Protein AF-A0A7S4CNM4-F1 (afdb_monomer)

Secondary structure (DSSP, 8-state):
-HHHHHHHHHHHHHIIIIIHHHHHHHTT---HHHHHHHHHHHHHHHHHHHHHHHHHHTTS-HHHHHHHHHHHHHHHHHHHHHHHHHHHHHHHHHHHHHHHHTTS-S-----HHHHHHHHHHHHHHHHHHHHHHHHHHHHHHHHHHHHTTT-HHHHHHHHHHHHHHHHHHHHHHHHHHHHHTSTTHHHHHHHHHHHHHHHHHHHHHHHHHHHHHHHHHS----

Sequence (222 aa):
IMAAIIVVLAVANEFLMGLIPQFMVDELEVDPKHAGFAFATLPLSAAFGTFVLGILHGRVAENRMLGIYVVLLSFASLLMFVMGIFCHHLDVVKGVSLKQGQTTIPGGKGTQHSSSFSAVIVCFMLTVINLCLGPAYCLPGQLYAMKLGGDVYCGLVMSLIDSVDYLCCAAFMYWAGISTDAPDGWVDVIQIVDAGLWVSAMCFIALLLQGDTSRRLVPRKT

Structure (mmCIF, N/CA/C/O backbone):
data_AF-A0A7S4CNM4-F1
#
_entry.id   AF-A0A7S4CNM4-F1
#
loop_
_atom_site.group_PDB
_atom_site.id
_atom_site.type_symbol
_atom_site.label_atom_id
_atom_site.label_alt_id
_atom_site.label_comp_id
_atom_site.label_asym_id
_atom_site.label_entity_id
_atom_site.label_seq_id
_atom_site.pdbx_PDB_ins_code
_atom_site.Cartn_x
_atom_site.Cartn_y
_atom_site.Cartn_z
_atom_site.occupancy
_atom_site.B_iso_or_equiv
_atom_site.auth_seq_id
_atom_site.auth_comp_id
_atom_site.auth_asym_id
_atom_site.auth_atom_id
_atom_site.pdbx_PDB_model_num
ATOM 1 N N . ILE A 1 1 ? -16.801 -5.540 7.957 1.00 74.56 1 ILE A N 1
ATOM 2 C CA . ILE A 1 1 ? -16.193 -4.276 7.467 1.00 74.56 1 ILE A CA 1
ATOM 3 C C . ILE A 1 1 ? -14.774 -4.140 8.005 1.00 74.56 1 ILE A C 1
ATOM 5 O O . ILE A 1 1 ? -13.860 -4.328 7.227 1.00 74.56 1 ILE A O 1
ATOM 9 N N . MET A 1 2 ? -14.568 -3.934 9.311 1.00 76.94 2 MET A N 1
ATOM 10 C CA . MET A 1 2 ? -13.221 -3.734 9.880 1.00 76.94 2 MET A CA 1
ATOM 11 C C . MET A 1 2 ? -12.227 -4.869 9.588 1.00 76.94 2 MET A C 1
ATOM 13 O O . MET A 1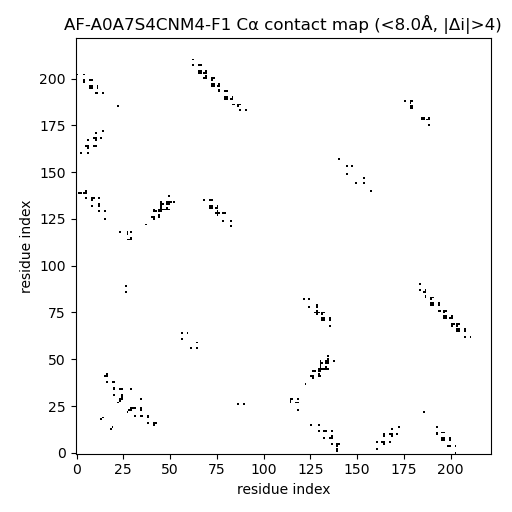 2 ? -11.141 -4.580 9.117 1.00 76.94 2 MET A O 1
ATOM 17 N N . ALA A 1 3 ? -12.607 -6.140 9.774 1.00 74.38 3 ALA A N 1
ATOM 18 C CA . ALA A 1 3 ? -11.731 -7.270 9.434 1.00 74.38 3 ALA A CA 1
ATOM 19 C C . ALA A 1 3 ? -11.326 -7.291 7.946 1.00 74.38 3 ALA A C 1
ATOM 21 O O . ALA A 1 3 ? -10.182 -7.564 7.625 1.00 74.38 3 ALA A O 1
ATOM 22 N N . ALA A 1 4 ? -12.234 -6.921 7.036 1.00 80.06 4 ALA A N 1
ATOM 23 C CA . ALA A 1 4 ? -11.917 -6.839 5.609 1.00 80.06 4 ALA A CA 1
ATOM 24 C C . ALA A 1 4 ? -10.962 -5.675 5.291 1.00 80.06 4 ALA A C 1
ATOM 26 O O . ALA A 1 4 ? -10.092 -5.823 4.444 1.00 80.06 4 ALA A O 1
ATOM 27 N N . ILE A 1 5 ? -11.097 -4.537 5.987 1.00 84.81 5 ILE A N 1
ATOM 28 C CA . ILE A 1 5 ? -10.143 -3.424 5.874 1.00 84.81 5 ILE A CA 1
ATOM 29 C C . ILE A 1 5 ? -8.748 -3.882 6.317 1.00 84.81 5 ILE A C 1
ATOM 31 O O . ILE A 1 5 ? -7.784 -3.581 5.628 1.00 84.81 5 ILE A O 1
ATOM 35 N N . ILE A 1 6 ? -8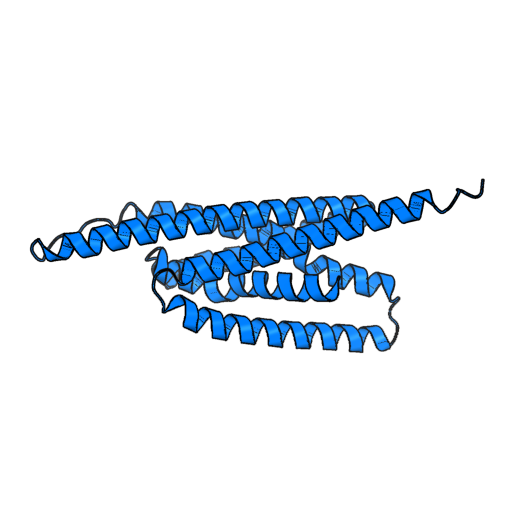.639 -4.617 7.431 1.00 83.12 6 ILE A N 1
ATOM 36 C CA . ILE A 1 6 ? -7.347 -5.125 7.926 1.00 83.12 6 ILE A CA 1
ATOM 37 C C . ILE A 1 6 ? -6.671 -5.977 6.857 1.00 83.12 6 ILE A C 1
ATOM 39 O O . ILE A 1 6 ? -5.563 -5.644 6.457 1.00 83.12 6 ILE A O 1
ATOM 43 N N . VAL A 1 7 ? -7.377 -6.983 6.336 1.00 84.88 7 VAL A N 1
ATOM 44 C CA . VAL A 1 7 ? -6.855 -7.892 5.306 1.00 84.88 7 VAL A CA 1
ATOM 45 C C . VAL A 1 7 ? -6.347 -7.123 4.086 1.00 84.88 7 VAL A C 1
ATOM 47 O O . VAL A 1 7 ? -5.254 -7.376 3.588 1.00 84.88 7 VAL A O 1
ATOM 50 N N . VAL A 1 8 ? -7.120 -6.150 3.599 1.00 88.31 8 VAL A N 1
ATOM 51 C CA . VAL A 1 8 ? -6.743 -5.372 2.412 1.00 88.31 8 VAL A CA 1
ATOM 52 C C . VAL A 1 8 ? -5.530 -4.477 2.680 1.00 88.31 8 VAL A C 1
ATOM 54 O O . VAL A 1 8 ? -4.630 -4.391 1.845 1.00 88.31 8 VAL A O 1
ATOM 57 N N . LEU A 1 9 ? -5.474 -3.834 3.848 1.00 89.75 9 LEU A N 1
ATOM 58 C CA . LEU A 1 9 ? -4.323 -3.024 4.243 1.00 89.75 9 LEU A CA 1
ATOM 59 C C . LEU A 1 9 ? -3.081 -3.885 4.509 1.00 89.75 9 LEU A C 1
ATOM 61 O O . LEU A 1 9 ? -1.979 -3.437 4.206 1.00 89.75 9 LEU A O 1
ATOM 65 N N . ALA A 1 10 ? -3.250 -5.112 5.013 1.00 87.50 10 ALA A N 1
ATOM 66 C CA . ALA A 1 10 ? -2.176 -6.085 5.186 1.00 87.50 10 ALA A CA 1
ATOM 67 C C . ALA A 1 10 ? -1.564 -6.457 3.832 1.00 87.50 10 ALA A C 1
ATOM 69 O O . ALA A 1 10 ? -0.354 -6.349 3.657 1.00 87.50 10 ALA A O 1
ATOM 70 N N . VAL A 1 11 ? -2.401 -6.790 2.844 1.00 89.38 11 VAL A N 1
ATOM 71 C CA . VAL A 1 11 ? -1.957 -7.095 1.475 1.00 89.38 11 VAL A CA 1
ATOM 72 C C . VAL A 1 11 ? -1.225 -5.906 0.848 1.00 89.38 11 VAL A C 1
ATOM 74 O O . VAL A 1 11 ? -0.149 -6.078 0.279 1.00 89.38 11 VAL A O 1
ATOM 77 N N . ALA A 1 12 ? -1.758 -4.689 0.985 1.00 90.50 12 ALA A N 1
ATOM 78 C CA . ALA A 1 12 ? -1.093 -3.488 0.480 1.00 90.50 12 ALA A CA 1
ATOM 79 C C . ALA A 1 12 ? 0.257 -3.230 1.176 1.00 90.50 12 ALA A C 1
ATOM 81 O O . ALA A 1 12 ? 1.222 -2.819 0.532 1.00 90.50 12 ALA A O 1
ATOM 82 N N . ASN A 1 13 ? 0.345 -3.497 2.480 1.00 88.31 13 ASN A N 1
ATOM 83 C CA . ASN A 1 13 ? 1.588 -3.378 3.233 1.00 88.31 13 ASN A CA 1
ATOM 84 C C . ASN A 1 13 ? 2.615 -4.439 2.806 1.00 88.31 13 ASN A C 1
ATOM 86 O O . ASN A 1 13 ? 3.783 -4.110 2.621 1.00 88.31 13 ASN A O 1
ATOM 90 N N . GLU A 1 14 ? 2.193 -5.685 2.587 1.00 87.19 14 GLU A N 1
ATOM 91 C CA . GLU A 1 14 ? 3.067 -6.755 2.089 1.00 87.19 14 GLU A CA 1
ATOM 92 C C . GLU A 1 14 ? 3.539 -6.507 0.656 1.00 87.19 14 GLU A C 1
ATOM 94 O O . GLU A 1 14 ? 4.698 -6.768 0.346 1.00 87.19 14 GLU A O 1
ATOM 99 N N . PHE A 1 15 ? 2.710 -5.915 -0.208 1.00 87.06 15 PHE A N 1
ATOM 100 C CA . PHE A 1 15 ? 3.173 -5.428 -1.509 1.00 87.06 15 PHE A CA 1
ATOM 101 C C . PHE A 1 15 ? 4.341 -4.439 -1.344 1.00 87.06 15 PHE A C 1
ATOM 103 O O . PHE A 1 15 ? 5.401 -4.624 -1.948 1.00 87.06 15 PHE A O 1
ATOM 110 N N . LEU A 1 16 ? 4.183 -3.430 -0.476 1.00 85.25 16 LEU A N 1
ATOM 111 C CA . LEU A 1 16 ? 5.224 -2.428 -0.221 1.00 85.25 16 LEU A CA 1
ATOM 112 C C . LEU A 1 16 ? 6.494 -3.030 0.397 1.00 85.25 16 LEU A C 1
ATOM 114 O O . LEU A 1 16 ? 7.598 -2.571 0.104 1.00 85.25 16 LEU A O 1
ATOM 118 N N . MET A 1 17 ? 6.338 -4.036 1.258 1.00 81.50 17 MET A N 1
ATOM 119 C CA . MET A 1 17 ? 7.429 -4.617 2.042 1.00 81.50 17 MET A CA 1
ATOM 120 C C . MET A 1 17 ? 8.123 -5.798 1.344 1.00 81.50 17 MET A C 1
ATOM 122 O O . MET A 1 17 ? 9.289 -6.067 1.606 1.00 81.50 17 MET A O 1
ATOM 126 N N . GLY A 1 18 ? 7.438 -6.508 0.456 1.00 82.94 18 GLY A N 1
ATOM 127 C CA . GLY A 1 18 ? 7.957 -7.729 -0.153 1.00 82.94 18 GLY A CA 1
ATOM 128 C C . GLY A 1 18 ? 8.256 -7.614 -1.645 1.00 82.94 18 GLY A C 1
ATOM 129 O O . GLY A 1 18 ? 9.231 -8.205 -2.102 1.00 82.94 18 GLY A O 1
ATOM 130 N N . LEU A 1 19 ? 7.470 -6.839 -2.403 1.00 87.62 19 LEU A N 1
ATOM 131 C CA . LEU A 1 19 ? 7.566 -6.803 -3.872 1.00 87.62 19 LEU A CA 1
ATOM 132 C C . LEU A 1 19 ? 8.270 -5.559 -4.417 1.00 87.62 19 LEU A C 1
ATOM 134 O O . LEU A 1 19 ? 8.804 -5.597 -5.520 1.00 87.62 19 LEU A O 1
ATOM 138 N N . ILE A 1 20 ? 8.347 -4.471 -3.649 1.00 86.81 20 ILE A N 1
ATOM 139 C CA . ILE A 1 20 ? 8.996 -3.234 -4.105 1.00 86.81 20 ILE A CA 1
ATOM 140 C C . ILE A 1 20 ? 10.475 -3.396 -4.482 1.00 86.81 20 ILE A C 1
ATOM 142 O O . ILE A 1 20 ? 10.863 -2.853 -5.515 1.00 86.81 20 ILE A O 1
ATOM 146 N N . PRO A 1 21 ? 11.327 -4.119 -3.727 1.00 87.12 21 PRO A N 1
ATOM 147 C CA . PRO A 1 21 ? 12.709 -4.330 -4.156 1.00 87.12 21 PRO A CA 1
ATOM 148 C C . PRO A 1 21 ? 12.790 -5.002 -5.527 1.00 87.12 21 PRO A C 1
ATOM 150 O O . PRO A 1 21 ? 13.631 -4.625 -6.338 1.00 87.12 21 PRO A O 1
ATOM 153 N N . GLN A 1 22 ? 11.894 -5.955 -5.789 1.00 87.88 22 GLN A N 1
ATOM 154 C CA . GLN A 1 22 ? 11.808 -6.639 -7.072 1.00 87.88 22 GLN A CA 1
ATOM 155 C C . GLN A 1 22 ? 11.302 -5.690 -8.167 1.00 87.88 22 GLN A C 1
ATOM 157 O O . GLN A 1 22 ? 11.956 -5.567 -9.195 1.00 87.88 22 GLN A O 1
ATOM 162 N N . PHE A 1 23 ? 10.250 -4.911 -7.901 1.00 87.94 23 PHE A N 1
ATOM 163 C CA . PHE A 1 23 ? 9.772 -3.857 -8.802 1.00 87.94 23 PHE A CA 1
ATOM 164 C C . PHE A 1 23 ? 10.889 -2.876 -9.192 1.00 87.94 23 PHE A C 1
ATOM 166 O O . PHE A 1 23 ? 11.026 -2.495 -10.348 1.00 87.94 23 PHE A O 1
ATOM 173 N N . MET A 1 24 ? 11.730 -2.461 -8.241 1.00 86.19 24 MET A N 1
ATOM 174 C CA . MET A 1 24 ? 12.840 -1.547 -8.527 1.00 86.19 24 MET A CA 1
ATOM 175 C C . MET A 1 24 ? 13.911 -2.165 -9.434 1.00 86.19 24 MET A C 1
ATOM 177 O O . MET A 1 24 ? 14.546 -1.444 -10.204 1.00 86.19 24 MET A O 1
ATOM 181 N N . VAL A 1 25 ? 14.133 -3.473 -9.332 1.00 87.00 25 VAL A N 1
ATOM 182 C CA . VAL A 1 25 ? 15.081 -4.193 -10.188 1.00 87.00 25 VAL A CA 1
ATOM 183 C C . VAL A 1 25 ? 14.488 -4.387 -11.582 1.00 87.00 25 VAL A C 1
ATOM 185 O O . VAL A 1 25 ? 15.147 -4.050 -12.564 1.00 87.00 25 VAL A O 1
ATOM 188 N N . ASP A 1 26 ? 13.246 -4.860 -11.659 1.00 84.94 26 ASP A N 1
ATOM 189 C CA . ASP A 1 26 ? 12.585 -5.230 -12.911 1.00 84.94 26 ASP A CA 1
ATOM 190 C C . ASP A 1 26 ? 12.182 -3.989 -13.722 1.00 84.94 26 ASP A C 1
ATOM 192 O O . ASP A 1 26 ? 12.466 -3.887 -14.920 1.00 84.94 26 ASP A O 1
ATOM 196 N N . GLU A 1 27 ? 11.583 -2.990 -13.063 1.00 85.06 27 GLU A N 1
ATOM 197 C CA . GLU A 1 27 ? 11.036 -1.826 -13.756 1.00 85.06 27 GLU A CA 1
ATOM 198 C C . GLU A 1 27 ? 11.991 -0.648 -13.867 1.00 85.06 27 GLU A C 1
ATOM 200 O O . GLU A 1 27 ? 12.048 0.014 -14.908 1.00 85.06 27 GLU A O 1
ATOM 205 N N . LEU A 1 28 ? 12.766 -0.392 -12.818 1.00 81.69 28 LEU A N 1
ATOM 206 C CA . LEU A 1 28 ? 13.631 0.785 -12.742 1.00 81.69 28 LEU A CA 1
ATOM 207 C C . LEU A 1 28 ? 15.102 0.474 -13.052 1.00 81.69 28 LEU A C 1
ATOM 209 O O . LEU A 1 28 ? 15.920 1.396 -13.038 1.00 81.69 28 LEU A O 1
ATOM 213 N N . GLU A 1 29 ? 15.431 -0.792 -13.339 1.00 84.12 29 GLU A N 1
ATOM 214 C CA . GLU A 1 29 ? 16.790 -1.282 -13.617 1.00 84.12 29 GLU A CA 1
ATOM 215 C C . GLU A 1 29 ? 17.801 -0.879 -12.524 1.00 84.12 29 GLU A C 1
ATOM 217 O O . GLU A 1 29 ? 18.984 -0.626 -12.781 1.00 84.12 29 GLU A O 1
ATOM 222 N N . VAL A 1 30 ? 17.333 -0.770 -11.275 1.00 84.12 30 VAL A N 1
ATOM 223 C CA . VAL A 1 30 ? 18.171 -0.399 -10.133 1.00 84.12 30 VAL A CA 1
ATOM 224 C C . VAL A 1 30 ? 18.999 -1.608 -9.712 1.00 84.12 30 VAL A C 1
ATOM 226 O O . VAL A 1 30 ? 18.484 -2.714 -9.570 1.00 84.12 30 VAL A O 1
ATOM 229 N N . ASP A 1 31 ? 20.293 -1.396 -9.454 1.00 85.25 31 ASP A N 1
ATOM 230 C CA . ASP A 1 31 ? 21.152 -2.453 -8.916 1.00 85.25 31 ASP A CA 1
ATOM 231 C C . ASP A 1 31 ? 20.550 -3.009 -7.604 1.00 85.25 31 ASP A C 1
ATOM 233 O O . ASP A 1 31 ? 20.223 -2.217 -6.708 1.00 85.25 31 ASP A O 1
ATOM 237 N N . PRO A 1 32 ? 20.442 -4.343 -7.440 1.00 85.19 32 PRO A N 1
ATOM 238 C CA . PRO A 1 32 ? 19.798 -4.958 -6.278 1.00 85.19 32 PRO A CA 1
ATOM 239 C C . PRO A 1 32 ? 20.328 -4.471 -4.923 1.00 85.19 32 PRO A C 1
ATOM 241 O O . PRO A 1 32 ? 19.576 -4.389 -3.951 1.00 85.19 32 PRO A O 1
ATOM 244 N N . LYS A 1 33 ? 21.612 -4.090 -4.837 1.00 84.56 33 LYS A N 1
ATOM 245 C CA . LYS A 1 33 ? 22.197 -3.536 -3.606 1.00 84.56 33 LYS A CA 1
ATOM 246 C C . LYS A 1 33 ? 21.572 -2.189 -3.259 1.00 84.56 33 LYS A C 1
ATOM 248 O O . LYS A 1 33 ? 21.264 -1.937 -2.098 1.00 84.56 33 LYS A O 1
ATOM 253 N N . HIS A 1 34 ? 21.369 -1.330 -4.256 1.00 82.94 34 HIS A N 1
ATOM 254 C CA . HIS A 1 34 ? 20.754 -0.015 -4.074 1.00 82.94 34 HIS A CA 1
ATOM 255 C C . HIS A 1 34 ? 19.246 -0.122 -3.839 1.00 82.94 34 HIS A C 1
ATOM 257 O O . HIS A 1 34 ? 18.723 0.614 -3.003 1.00 82.94 34 HIS A O 1
ATOM 263 N N . ALA A 1 35 ? 18.568 -1.070 -4.495 1.00 83.19 35 ALA A N 1
ATOM 264 C CA . ALA A 1 35 ? 17.164 -1.378 -4.223 1.00 83.19 35 ALA A CA 1
ATOM 265 C C . ALA A 1 35 ? 16.963 -1.802 -2.757 1.00 83.19 35 ALA A C 1
ATOM 267 O O . ALA A 1 35 ? 16.070 -1.293 -2.084 1.00 83.19 35 ALA A O 1
ATOM 268 N N . GLY A 1 36 ? 17.860 -2.635 -2.213 1.00 80.75 36 GLY A N 1
ATOM 269 C CA . GLY A 1 36 ? 17.847 -3.013 -0.795 1.00 80.75 36 GLY A CA 1
ATOM 270 C C . GLY A 1 36 ? 18.060 -1.836 0.170 1.00 80.75 36 GLY A C 1
ATOM 271 O O . GLY A 1 36 ? 17.404 -1.759 1.209 1.00 80.75 36 GLY A O 1
ATOM 272 N N . PHE A 1 37 ? 18.931 -0.878 -0.167 1.00 79.06 37 PHE A N 1
ATOM 273 C CA . PHE A 1 37 ? 19.104 0.333 0.648 1.00 79.06 37 PHE A CA 1
ATOM 274 C C . PHE A 1 37 ? 17.886 1.258 0.596 1.00 79.06 37 PHE A C 1
ATOM 276 O O . PHE A 1 37 ? 17.463 1.768 1.633 1.00 79.06 37 PHE A O 1
ATOM 283 N N . ALA A 1 38 ? 17.310 1.464 -0.590 1.00 78.44 38 ALA A N 1
ATOM 284 C CA . ALA A 1 38 ? 16.092 2.252 -0.748 1.00 78.44 38 ALA A CA 1
ATOM 285 C C . ALA A 1 38 ? 14.928 1.617 0.022 1.00 78.44 38 ALA A C 1
ATOM 287 O O . ALA A 1 38 ? 14.208 2.308 0.742 1.00 78.44 38 ALA A O 1
ATOM 288 N N . PHE A 1 39 ? 14.817 0.292 -0.034 1.00 83.12 39 PHE A N 1
ATOM 289 C CA . PHE A 1 39 ? 13.829 -0.476 0.706 1.00 83.12 39 PHE A CA 1
ATOM 290 C C . PHE A 1 39 ? 13.875 -0.220 2.217 1.00 83.12 39 PHE A C 1
ATOM 292 O O . PHE A 1 39 ? 12.831 -0.038 2.835 1.00 83.12 39 PHE A O 1
ATOM 299 N N . ALA A 1 40 ? 15.063 -0.109 2.819 1.00 82.00 40 ALA A N 1
ATOM 300 C CA . ALA A 1 40 ? 15.204 0.142 4.257 1.00 82.00 40 ALA A CA 1
ATOM 301 C C . ALA A 1 40 ? 14.562 1.466 4.726 1.00 82.00 40 ALA A C 1
ATOM 303 O O . ALA A 1 40 ? 14.229 1.612 5.904 1.00 82.00 40 ALA A O 1
ATOM 304 N N . THR A 1 41 ? 14.351 2.427 3.821 1.00 82.69 41 THR A N 1
ATOM 305 C CA . THR A 1 41 ? 13.664 3.689 4.142 1.00 82.69 41 THR A CA 1
ATOM 306 C C . THR A 1 41 ? 12.150 3.520 4.294 1.00 82.69 41 THR A C 1
ATOM 308 O O . THR A 1 41 ? 11.514 4.282 5.027 1.00 82.69 41 THR A O 1
ATOM 311 N N . LEU A 1 42 ? 11.572 2.484 3.678 1.00 83.94 42 LEU A N 1
ATOM 312 C CA . LEU A 1 42 ? 10.135 2.231 3.680 1.00 83.94 42 LEU A CA 1
ATOM 313 C C . LEU A 1 42 ? 9.626 1.854 5.088 1.00 83.94 42 LEU A C 1
ATOM 315 O O . LEU A 1 42 ? 8.779 2.595 5.596 1.00 83.94 42 LEU A O 1
ATOM 319 N N . PRO A 1 43 ? 10.175 0.842 5.800 1.00 84.50 43 PRO A N 1
ATOM 320 C CA . PRO A 1 43 ? 9.770 0.548 7.178 1.00 84.50 43 PRO A CA 1
ATOM 321 C C . PRO A 1 43 ? 9.948 1.742 8.124 1.00 84.50 43 PRO A C 1
ATOM 323 O O . PRO A 1 43 ? 9.134 1.956 9.021 1.00 84.50 43 PRO A O 1
ATOM 326 N N . LEU A 1 44 ? 10.999 2.548 7.919 1.00 87.25 44 LEU A N 1
ATOM 327 C CA . LEU A 1 44 ? 11.265 3.729 8.741 1.00 87.25 44 LEU A CA 1
ATOM 328 C C . LEU A 1 44 ? 10.157 4.781 8.587 1.00 87.25 44 LEU A C 1
ATOM 330 O O . LEU A 1 44 ? 9.698 5.345 9.581 1.00 87.25 44 LEU A O 1
ATOM 334 N N . SER A 1 45 ? 9.701 5.022 7.356 1.00 89.19 45 SER A N 1
ATOM 335 C CA . SER A 1 45 ? 8.603 5.953 7.082 1.00 89.19 45 SER A CA 1
ATOM 336 C C . SER A 1 45 ? 7.277 5.486 7.690 1.00 89.19 45 SER A C 1
ATOM 338 O O . SER A 1 45 ? 6.586 6.283 8.327 1.00 89.19 45 SER A O 1
ATOM 340 N N . ALA A 1 46 ? 6.973 4.187 7.607 1.00 88.06 46 ALA A N 1
ATOM 341 C CA . ALA A 1 46 ? 5.799 3.591 8.239 1.00 88.06 46 ALA A CA 1
ATOM 342 C C . ALA A 1 46 ? 5.847 3.722 9.769 1.00 88.06 46 ALA A C 1
ATOM 344 O O . ALA A 1 46 ? 4.861 4.119 10.398 1.00 88.06 46 ALA A O 1
ATOM 345 N N . ALA A 1 47 ? 7.008 3.447 10.376 1.00 88.06 47 ALA A N 1
ATOM 346 C CA . ALA A 1 47 ? 7.218 3.587 11.815 1.00 88.06 47 ALA A CA 1
ATOM 347 C C . ALA A 1 47 ? 7.031 5.040 12.274 1.00 88.06 47 ALA A C 1
ATOM 349 O O . ALA A 1 47 ? 6.336 5.297 13.260 1.00 88.06 47 ALA A O 1
ATOM 350 N N . PHE A 1 48 ? 7.591 5.998 11.532 1.00 89.88 48 PHE A N 1
ATOM 351 C CA . PHE A 1 48 ? 7.427 7.420 11.819 1.00 89.88 48 PHE A CA 1
ATOM 352 C C . PHE A 1 48 ? 5.961 7.861 11.715 1.00 89.88 48 PHE A C 1
ATOM 354 O O . PHE A 1 48 ? 5.447 8.499 12.636 1.00 89.88 48 PHE A O 1
ATOM 361 N N . GLY A 1 49 ? 5.262 7.478 10.643 1.00 87.38 49 GLY A N 1
ATOM 362 C CA . GLY A 1 49 ? 3.841 7.787 10.464 1.00 87.38 49 GLY A CA 1
ATOM 363 C C . GLY A 1 49 ? 2.979 7.217 11.587 1.00 87.38 49 GLY A C 1
ATOM 364 O O . GLY A 1 49 ? 2.157 7.925 12.171 1.00 87.38 49 GLY A O 1
ATOM 365 N N . THR A 1 50 ? 3.222 5.957 11.949 1.00 87.31 50 THR A N 1
ATOM 366 C CA . THR A 1 50 ? 2.515 5.274 13.040 1.00 87.31 50 THR A CA 1
ATOM 367 C C . THR A 1 50 ? 2.760 5.961 14.382 1.00 87.31 50 THR A C 1
ATOM 369 O O . THR A 1 50 ? 1.820 6.178 15.146 1.00 87.31 50 THR A O 1
ATOM 372 N N . PHE A 1 51 ? 3.999 6.373 14.660 1.00 88.81 51 PHE A N 1
ATOM 373 C CA . PHE A 1 51 ? 4.344 7.108 15.875 1.00 88.81 51 PHE A CA 1
ATOM 374 C C . PHE A 1 51 ? 3.623 8.461 15.961 1.00 88.81 51 PHE A C 1
ATOM 376 O O . PHE A 1 51 ? 2.977 8.759 16.970 1.00 88.81 51 PHE A O 1
ATOM 383 N N . VAL A 1 52 ? 3.680 9.266 14.894 1.00 88.44 52 VAL A N 1
ATOM 384 C CA . VAL A 1 52 ? 2.999 10.572 14.828 1.00 88.44 52 VAL A CA 1
ATOM 385 C C . VAL A 1 52 ? 1.495 10.405 15.024 1.00 88.44 52 VAL A C 1
ATOM 387 O O . VAL A 1 52 ? 0.874 11.162 15.779 1.00 88.44 52 VAL A O 1
ATOM 390 N N . LEU A 1 53 ? 0.902 9.392 14.393 1.00 84.69 53 LEU A N 1
ATOM 391 C CA . LEU A 1 53 ? -0.527 9.161 14.513 1.00 84.69 53 LEU A CA 1
ATOM 392 C C . LEU A 1 53 ? -0.926 8.613 15.885 1.00 84.69 53 LEU A C 1
ATOM 394 O O . LEU A 1 53 ? -1.983 8.984 16.389 1.00 84.69 53 LEU A O 1
ATOM 398 N N . GLY A 1 54 ? -0.062 7.833 16.538 1.00 84.25 54 GLY A N 1
ATOM 399 C CA . GLY A 1 54 ? -0.236 7.424 17.932 1.00 84.25 54 GLY A CA 1
ATOM 400 C C . GLY A 1 54 ? -0.322 8.621 18.888 1.00 84.25 54 GLY A C 1
ATOM 401 O O . GLY A 1 54 ? -1.198 8.659 19.753 1.00 84.25 54 GLY A O 1
ATOM 402 N N . ILE A 1 55 ? 0.509 9.653 18.684 1.00 86.19 55 ILE A N 1
ATOM 403 C CA . ILE A 1 55 ? 0.430 10.910 19.455 1.00 86.19 55 ILE A CA 1
ATOM 404 C C . ILE A 1 55 ? -0.901 11.630 19.200 1.00 86.19 55 ILE A C 1
ATOM 406 O O . ILE A 1 55 ? -1.522 12.146 20.134 1.00 86.19 55 ILE A O 1
ATOM 410 N N . LEU A 1 56 ? -1.344 11.685 17.941 1.00 85.69 56 LEU A N 1
ATOM 411 C CA . LEU A 1 56 ? -2.604 12.326 17.554 1.00 85.69 56 LEU A CA 1
ATOM 412 C C . LEU A 1 56 ? -3.825 11.582 18.099 1.00 85.69 56 LEU A C 1
ATOM 414 O O . LEU A 1 56 ? -4.777 12.227 18.537 1.00 85.69 56 LEU A O 1
ATOM 418 N N . HIS A 1 57 ? -3.786 10.251 18.135 1.00 79.50 57 HIS A N 1
ATOM 419 C CA . HIS A 1 57 ? -4.895 9.416 18.588 1.00 79.50 57 HIS A CA 1
ATOM 420 C C . HIS A 1 57 ? -5.293 9.724 20.042 1.00 79.50 57 HIS A C 1
ATOM 422 O O . HIS A 1 57 ? -6.475 9.752 20.369 1.00 79.50 57 HIS A O 1
ATOM 428 N N . GLY A 1 58 ? -4.329 10.060 20.908 1.00 76.31 58 GLY A N 1
ATOM 429 C CA . GLY A 1 58 ? -4.603 10.493 22.286 1.00 76.31 58 GLY A CA 1
ATOM 430 C C . GLY A 1 58 ? -5.159 11.920 22.427 1.00 76.31 58 GLY A C 1
ATOM 431 O O . GLY A 1 58 ? -5.527 12.325 23.527 1.00 76.31 58 GLY A O 1
ATOM 432 N N . ARG A 1 59 ? -5.194 12.710 21.346 1.00 85.12 59 ARG A N 1
ATOM 433 C CA . ARG A 1 59 ? -5.538 14.147 21.366 1.00 85.12 59 ARG A CA 1
ATOM 434 C C . ARG A 1 59 ? -6.736 14.512 20.492 1.00 85.12 59 ARG A C 1
ATOM 436 O O . ARG A 1 59 ? -7.242 15.630 20.584 1.00 85.12 59 ARG A O 1
ATOM 443 N N . VAL A 1 60 ? -7.176 13.607 19.624 1.00 83.94 60 VAL A N 1
ATOM 444 C CA . VAL A 1 60 ? -8.173 13.867 18.584 1.00 83.94 60 VAL A CA 1
ATOM 445 C C . VAL A 1 60 ? -9.367 12.930 18.767 1.00 83.94 60 VAL A C 1
ATOM 447 O O . VAL A 1 60 ? -9.216 11.753 19.065 1.00 83.94 60 VAL A O 1
ATOM 450 N N . ALA A 1 61 ? -10.582 13.452 18.585 1.00 82.25 61 ALA A N 1
ATOM 451 C CA . ALA A 1 61 ? -11.803 12.654 18.690 1.00 82.25 61 ALA A CA 1
ATOM 452 C C . ALA A 1 61 ? -11.880 11.555 17.607 1.00 82.25 61 ALA A C 1
ATOM 454 O O . ALA A 1 61 ? -11.484 11.791 16.467 1.00 82.25 61 ALA A O 1
ATOM 455 N N . GLU A 1 62 ? -12.502 10.412 17.926 1.00 78.88 62 GLU A N 1
ATOM 456 C CA . GLU A 1 62 ? -12.616 9.228 17.045 1.00 78.88 62 GLU A CA 1
ATOM 457 C C . GLU A 1 62 ? -13.105 9.567 15.621 1.00 78.88 62 GLU A C 1
ATOM 459 O O . GLU A 1 62 ? -12.487 9.164 14.641 1.00 78.88 62 GLU A O 1
ATOM 464 N N . ASN A 1 63 ? -14.149 10.397 15.476 1.00 79.69 63 ASN A N 1
ATOM 465 C CA . ASN A 1 63 ? -14.654 10.800 14.151 1.00 79.69 63 ASN A CA 1
ATOM 466 C C . ASN A 1 63 ? -13.629 11.602 13.337 1.00 79.69 63 ASN A C 1
ATOM 468 O O . ASN A 1 63 ? -13.571 11.483 12.118 1.00 79.69 63 ASN A O 1
ATOM 472 N N . ARG A 1 64 ? -12.827 12.445 13.995 1.00 85.56 64 ARG A N 1
ATOM 473 C CA . ARG A 1 64 ? -11.777 13.206 13.308 1.00 85.56 64 ARG A CA 1
ATOM 474 C C . ARG A 1 64 ? -10.620 12.291 12.923 1.00 85.56 64 ARG A C 1
ATOM 476 O O . ARG A 1 64 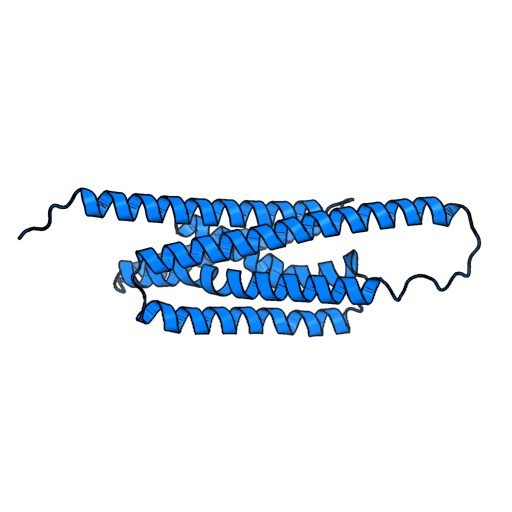? -10.080 12.459 11.838 1.00 85.56 64 ARG A O 1
ATOM 483 N N . MET A 1 65 ? -10.296 11.306 13.761 1.00 84.12 65 MET A N 1
ATOM 484 C CA . MET A 1 65 ? -9.306 10.281 13.431 1.00 84.12 65 MET A CA 1
ATOM 485 C C . MET A 1 65 ? -9.725 9.491 12.194 1.00 84.12 65 MET A C 1
ATOM 487 O O . MET A 1 65 ? -8.966 9.447 11.235 1.00 84.12 65 MET A O 1
ATOM 491 N N . LEU A 1 66 ? -10.952 8.964 12.156 1.00 85.00 66 LEU A N 1
ATOM 492 C CA . LEU A 1 66 ? -11.501 8.286 10.975 1.00 85.00 66 LEU A CA 1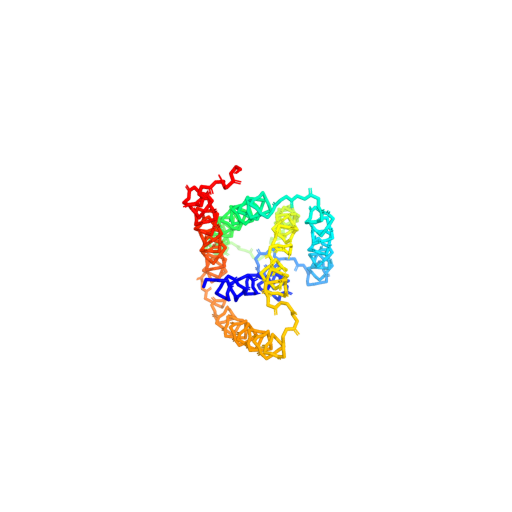
ATOM 493 C C . LEU A 1 66 ? -11.408 9.158 9.706 1.00 85.00 66 LEU A C 1
ATOM 495 O O . LEU A 1 66 ? -11.027 8.660 8.651 1.00 85.00 66 LEU A O 1
ATOM 499 N N . GLY A 1 67 ? -11.678 10.465 9.811 1.00 86.88 67 GLY A N 1
ATOM 500 C CA . GLY A 1 67 ? -11.496 11.414 8.706 1.00 86.88 67 GLY A CA 1
ATOM 501 C C . GLY A 1 67 ? -10.042 11.544 8.240 1.00 86.88 67 GLY A C 1
ATOM 502 O O . GLY A 1 67 ? -9.786 11.538 7.040 1.00 86.88 67 GLY A O 1
ATOM 503 N N . ILE A 1 68 ? -9.085 11.604 9.172 1.00 89.44 68 ILE A N 1
ATOM 504 C CA . ILE A 1 68 ? -7.648 11.613 8.855 1.00 89.44 68 ILE A CA 1
ATOM 505 C C . ILE A 1 68 ? -7.265 10.343 8.083 1.00 89.44 68 ILE A C 1
ATOM 507 O O . ILE A 1 68 ? -6.577 10.442 7.072 1.00 89.44 68 ILE A O 1
ATOM 511 N N . TYR A 1 69 ? -7.759 9.170 8.488 1.00 88.31 69 TYR A N 1
ATOM 512 C CA . TYR A 1 69 ? -7.483 7.914 7.781 1.00 88.31 69 TYR A CA 1
ATOM 513 C C . TYR A 1 69 ? -8.041 7.885 6.361 1.00 88.31 69 TYR A C 1
ATOM 515 O O . TYR A 1 69 ? -7.346 7.438 5.454 1.00 88.31 69 TYR A O 1
ATOM 523 N N . VAL A 1 70 ? -9.255 8.402 6.144 1.00 91.25 70 VAL A N 1
ATOM 524 C CA . VAL A 1 70 ? -9.813 8.538 4.788 1.00 91.25 70 VAL A CA 1
ATOM 525 C C . VAL A 1 70 ? -8.899 9.392 3.916 1.00 91.25 70 VAL A C 1
ATOM 527 O O . VAL A 1 70 ? -8.613 9.008 2.785 1.00 91.25 70 VAL A O 1
ATOM 530 N N . VAL A 1 71 ? -8.415 10.522 4.437 1.00 92.38 71 VAL A N 1
ATOM 531 C CA . VAL A 1 71 ? -7.507 11.409 3.697 1.00 92.38 71 VAL A CA 1
ATOM 532 C C . VAL A 1 71 ? -6.185 10.709 3.391 1.00 92.38 71 VAL A C 1
ATOM 534 O O . VAL A 1 71 ? -5.753 10.732 2.243 1.00 92.38 71 VAL A O 1
ATOM 537 N N . LEU A 1 72 ? -5.572 10.048 4.378 1.00 92.69 72 LEU A N 1
ATOM 538 C CA . LEU A 1 72 ? -4.311 9.323 4.195 1.00 92.69 72 LEU A CA 1
ATOM 539 C C . LEU A 1 72 ? -4.440 8.200 3.160 1.00 92.69 72 LEU A C 1
ATOM 541 O O . LEU A 1 72 ? -3.605 8.108 2.266 1.00 92.69 72 LEU A O 1
ATOM 545 N N . LEU A 1 73 ? -5.495 7.385 3.237 1.00 92.50 73 LEU A N 1
ATOM 546 C CA . LEU A 1 73 ? -5.717 6.283 2.297 1.00 92.50 73 LEU A CA 1
ATOM 547 C C . LEU A 1 73 ? -6.056 6.776 0.892 1.00 92.50 73 LEU A C 1
ATOM 549 O O . LEU A 1 73 ? -5.523 6.245 -0.075 1.00 92.50 73 LEU A O 1
ATOM 553 N N . SER A 1 74 ? -6.885 7.816 0.769 1.00 93.56 74 SER A N 1
ATOM 554 C CA . SER A 1 74 ? -7.201 8.411 -0.538 1.00 93.56 74 SER A CA 1
ATOM 555 C C . SER A 1 74 ? -5.953 9.017 -1.180 1.00 93.56 74 SER A C 1
ATOM 557 O O . SER A 1 74 ? -5.763 8.922 -2.388 1.00 93.56 74 SER A O 1
ATOM 559 N N . PHE A 1 75 ? -5.078 9.621 -0.373 1.00 94.31 75 PHE A N 1
ATOM 560 C CA . PHE A 1 75 ? -3.819 10.178 -0.851 1.00 94.31 75 PHE A CA 1
ATOM 561 C C . PHE A 1 75 ? -2.817 9.087 -1.253 1.00 94.31 75 PHE A C 1
ATOM 563 O O . PHE A 1 75 ? -2.225 9.176 -2.325 1.00 94.31 75 PHE A O 1
ATOM 570 N N . ALA A 1 76 ? -2.670 8.034 -0.443 1.00 93.56 76 ALA A N 1
ATOM 571 C CA . ALA A 1 76 ? -1.844 6.873 -0.773 1.00 93.56 76 ALA A CA 1
ATOM 572 C C . ALA A 1 76 ? -2.312 6.194 -2.069 1.00 93.56 76 ALA A C 1
ATOM 574 O O . ALA A 1 76 ? -1.500 5.893 -2.937 1.00 93.56 76 ALA A O 1
ATOM 575 N N . SER A 1 77 ? -3.624 6.020 -2.219 1.00 93.56 77 SER A N 1
ATOM 576 C CA . SER A 1 77 ? -4.247 5.463 -3.416 1.00 93.56 77 SER A CA 1
ATOM 577 C C . SER A 1 77 ? -4.013 6.342 -4.649 1.00 93.56 77 SER A C 1
ATOM 579 O O . SER A 1 77 ? -3.543 5.867 -5.675 1.00 93.56 77 SER A O 1
ATOM 581 N N . LEU A 1 78 ? -4.183 7.663 -4.537 1.00 94.56 78 LEU A N 1
ATOM 582 C CA . LEU A 1 78 ? -3.853 8.576 -5.636 1.00 94.56 78 LEU A CA 1
ATOM 583 C C . LEU A 1 78 ? -2.385 8.447 -6.083 1.00 94.56 78 LEU A C 1
ATOM 585 O O . LEU A 1 78 ? -2.103 8.470 -7.279 1.00 94.56 78 LEU A O 1
ATOM 589 N N . LEU A 1 79 ? -1.450 8.304 -5.140 1.00 93.81 79 LEU A N 1
ATOM 590 C CA . LEU A 1 79 ? -0.035 8.099 -5.458 1.00 93.81 79 LEU A CA 1
ATOM 591 C C . LEU A 1 79 ? 0.226 6.730 -6.103 1.00 93.81 79 LEU A C 1
ATOM 593 O O . LEU A 1 79 ? 1.006 6.660 -7.051 1.00 93.81 79 LEU A O 1
ATOM 597 N N . MET A 1 80 ? -0.445 5.671 -5.644 1.00 91.75 80 MET A N 1
ATOM 598 C CA . MET A 1 80 ? -0.389 4.343 -6.267 1.00 91.75 80 MET A CA 1
ATOM 599 C C . MET A 1 80 ? -0.926 4.367 -7.701 1.00 91.75 80 MET A C 1
ATOM 601 O O . MET A 1 80 ? -0.295 3.821 -8.603 1.00 91.75 80 MET A O 1
ATOM 605 N N . PHE A 1 81 ? -2.027 5.076 -7.945 1.00 93.12 81 PHE A N 1
ATOM 606 C CA . PHE A 1 81 ? -2.578 5.275 -9.282 1.00 93.12 81 PHE A CA 1
ATOM 607 C C . PHE A 1 81 ? -1.600 6.011 -10.211 1.00 93.12 81 PHE A C 1
ATOM 609 O O . PHE A 1 81 ? -1.356 5.579 -11.340 1.00 93.12 81 PHE A O 1
ATOM 616 N N . VAL A 1 82 ? -0.980 7.096 -9.728 1.00 92.31 82 VAL A N 1
ATOM 617 C CA . VAL A 1 82 ? 0.061 7.825 -10.477 1.00 92.31 82 VAL A CA 1
ATOM 618 C C . VAL A 1 82 ? 1.259 6.919 -10.777 1.00 92.31 82 VAL A C 1
ATOM 620 O O . VAL A 1 82 ? 1.786 6.958 -11.888 1.00 92.31 82 VAL A O 1
ATOM 623 N N . MET A 1 83 ? 1.663 6.074 -9.826 1.00 89.62 83 MET A N 1
ATOM 624 C CA . MET A 1 83 ? 2.729 5.092 -10.023 1.00 89.62 83 MET A CA 1
ATOM 625 C C . MET A 1 83 ? 2.357 4.044 -11.082 1.00 89.62 83 MET A C 1
ATOM 627 O O . MET A 1 83 ? 3.191 3.718 -11.920 1.00 89.62 83 MET A O 1
ATOM 631 N N . GLY A 1 84 ? 1.108 3.570 -11.106 1.00 88.38 84 GLY A N 1
ATOM 632 C CA . GLY A 1 84 ? 0.613 2.649 -12.135 1.00 88.38 84 GLY A CA 1
ATOM 633 C C . GLY A 1 84 ? 0.640 3.259 -13.539 1.00 88.38 84 GLY A C 1
ATOM 634 O O . GLY A 1 84 ? 1.112 2.623 -14.480 1.00 88.38 84 GLY A O 1
ATOM 635 N N . ILE A 1 85 ? 0.223 4.525 -13.681 1.00 89.06 85 ILE A N 1
ATOM 636 C CA . ILE A 1 85 ? 0.344 5.272 -14.947 1.00 89.06 85 ILE A CA 1
ATOM 637 C C . ILE A 1 85 ? 1.811 5.399 -15.364 1.00 89.06 85 ILE A C 1
ATOM 639 O O . ILE A 1 85 ? 2.148 5.229 -16.536 1.00 89.06 85 ILE A O 1
ATOM 643 N N . PHE A 1 86 ? 2.689 5.707 -14.409 1.00 87.31 86 PHE A N 1
ATOM 644 C CA . PHE A 1 86 ? 4.118 5.824 -14.665 1.00 87.31 86 PHE A CA 1
ATOM 645 C C . PHE A 1 86 ? 4.726 4.493 -15.132 1.00 87.31 86 PHE A C 1
ATOM 647 O O . PHE A 1 86 ? 5.465 4.492 -16.113 1.00 87.31 86 PHE A O 1
ATOM 654 N N . CYS A 1 87 ? 4.359 3.374 -14.499 1.00 83.69 87 CYS A N 1
ATOM 655 C CA . CYS A 1 87 ? 4.780 2.026 -14.889 1.00 83.69 87 CYS A CA 1
ATOM 656 C C . CYS A 1 87 ? 4.351 1.700 -16.323 1.00 83.69 87 CYS A C 1
ATOM 658 O O . CYS A 1 87 ? 5.195 1.430 -17.169 1.00 83.69 87 CYS A O 1
ATOM 660 N N . HIS A 1 88 ? 3.069 1.890 -16.642 1.00 85.25 88 HIS A N 1
ATOM 661 C CA . HIS A 1 88 ? 2.560 1.675 -17.997 1.00 85.25 88 HIS A CA 1
ATOM 662 C C . HIS A 1 88 ? 3.291 2.547 -19.038 1.00 85.25 88 HIS A C 1
ATOM 664 O O . HIS A 1 88 ? 3.547 2.128 -20.166 1.00 85.25 88 HIS A O 1
ATOM 670 N N . HIS A 1 89 ? 3.656 3.785 -18.688 1.00 84.12 89 HIS A N 1
ATOM 671 C CA . HIS A 1 89 ? 4.471 4.621 -19.569 1.00 84.12 89 HIS A CA 1
ATOM 672 C C . HIS A 1 89 ? 5.890 4.076 -19.772 1.00 84.12 89 HIS A C 1
ATOM 674 O O . HIS A 1 89 ? 6.395 4.151 -20.895 1.00 84.12 89 HIS A O 1
ATOM 680 N N . LEU A 1 90 ? 6.529 3.541 -18.728 1.00 77.81 90 LEU A N 1
ATOM 681 C CA . LEU A 1 90 ? 7.838 2.896 -18.845 1.00 77.81 90 LEU A CA 1
ATOM 682 C C . LEU A 1 90 ? 7.768 1.654 -19.739 1.00 77.81 90 LEU A C 1
ATOM 684 O O . LEU A 1 90 ? 8.604 1.525 -20.635 1.00 77.81 90 LEU A O 1
ATOM 688 N N . ASP A 1 91 ? 6.742 0.820 -19.579 1.00 75.25 91 ASP A N 1
ATOM 689 C CA . ASP A 1 91 ? 6.531 -0.388 -20.385 1.00 75.25 91 ASP A CA 1
ATOM 690 C C . ASP A 1 91 ? 6.365 -0.066 -21.871 1.00 75.25 91 ASP A C 1
ATOM 692 O O . ASP A 1 91 ? 7.035 -0.647 -22.732 1.00 75.25 91 ASP A O 1
ATOM 696 N N . VAL A 1 92 ? 5.560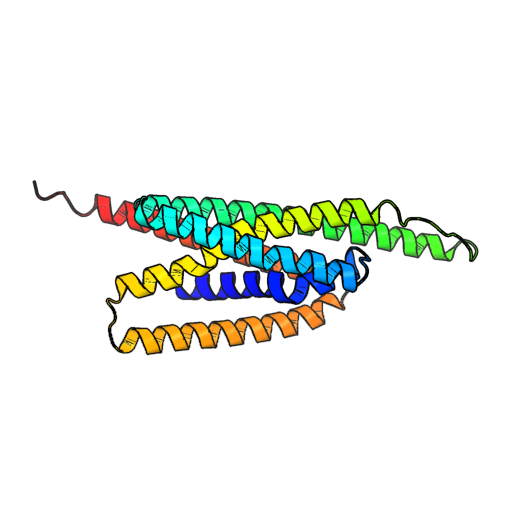 0.951 -22.197 1.00 75.81 92 VAL A N 1
ATOM 697 C CA . VAL A 1 92 ? 5.401 1.423 -23.582 1.00 75.81 92 VAL A CA 1
ATOM 698 C C . VAL A 1 92 ? 6.739 1.896 -24.163 1.00 75.81 92 VAL A C 1
ATOM 700 O O . VAL A 1 92 ? 7.067 1.573 -25.308 1.00 75.81 92 VAL A O 1
ATOM 703 N N . VAL A 1 93 ? 7.544 2.636 -23.394 1.00 71.62 93 VAL A N 1
ATOM 704 C CA . VAL A 1 93 ? 8.851 3.141 -23.851 1.00 71.62 93 VAL A CA 1
ATOM 705 C C . VAL A 1 93 ? 9.863 2.003 -24.044 1.00 71.62 93 VAL A C 1
ATOM 707 O O . VAL A 1 93 ? 10.589 1.994 -25.048 1.00 71.62 93 VAL A O 1
ATOM 710 N N . LYS A 1 94 ? 9.887 1.013 -23.143 1.00 70.06 94 LYS A N 1
ATOM 711 C CA . LYS A 1 94 ? 10.706 -0.204 -23.271 1.00 70.06 94 LYS A CA 1
ATOM 712 C C . LYS A 1 94 ? 10.292 -1.024 -24.495 1.00 70.06 94 LYS A C 1
ATOM 714 O O . LYS A 1 94 ? 11.144 -1.406 -25.299 1.00 70.06 94 LYS A O 1
ATOM 719 N N . GLY A 1 95 ? 8.989 -1.218 -24.702 1.00 62.44 95 GLY A N 1
ATOM 720 C CA . GLY A 1 95 ? 8.436 -1.953 -25.841 1.00 62.44 95 GLY A CA 1
ATOM 721 C C . GLY A 1 95 ? 8.737 -1.304 -27.198 1.00 62.44 95 GLY A C 1
ATOM 722 O O . GLY A 1 95 ? 9.028 -2.005 -28.172 1.00 62.44 95 GLY A O 1
ATOM 723 N N . VAL A 1 96 ? 8.733 0.033 -27.274 1.00 60.72 96 VAL A N 1
ATOM 724 C CA . VAL A 1 96 ? 9.160 0.774 -28.477 1.00 60.72 96 VAL A CA 1
ATOM 725 C C . VAL A 1 96 ? 10.667 0.619 -28.711 1.00 60.72 96 VAL A C 1
ATOM 727 O O . VAL A 1 96 ? 11.087 0.354 -29.838 1.00 60.72 96 VAL A O 1
ATOM 730 N N . SER A 1 97 ? 11.479 0.697 -27.653 1.00 58.34 97 SER A N 1
ATOM 731 C CA . SER A 1 97 ? 12.943 0.582 -27.740 1.00 58.34 97 SER A CA 1
ATOM 732 C C . SER A 1 97 ? 13.406 -0.816 -28.169 1.00 58.34 97 SER A C 1
ATOM 734 O O . SER A 1 97 ? 14.302 -0.934 -29.005 1.00 58.34 97 SER A O 1
ATOM 736 N N . LEU A 1 98 ? 12.757 -1.879 -27.681 1.00 57.88 98 LEU A N 1
ATOM 737 C CA . LEU A 1 98 ? 13.034 -3.263 -28.091 1.00 57.88 98 LEU A CA 1
ATOM 738 C C . LEU A 1 98 ? 12.694 -3.512 -29.567 1.00 57.88 98 LEU A C 1
ATOM 740 O O . LEU A 1 98 ? 13.466 -4.157 -30.277 1.00 57.88 98 LEU A O 1
ATOM 744 N N . LYS A 1 99 ? 11.586 -2.944 -30.064 1.00 57.56 99 LYS A N 1
ATOM 745 C CA . LYS A 1 99 ? 11.222 -3.019 -31.491 1.00 57.56 99 LYS A CA 1
ATOM 746 C C . LYS A 1 99 ? 12.198 -2.256 -32.390 1.00 57.56 99 LYS A C 1
ATOM 748 O O . LYS A 1 99 ? 12.390 -2.643 -33.538 1.00 57.56 99 LYS A O 1
ATOM 753 N N . GLN A 1 100 ? 12.832 -1.201 -31.880 1.00 52.44 100 GLN A N 1
ATOM 754 C CA . GLN A 1 100 ? 13.760 -0.359 -32.641 1.00 52.44 100 GLN A CA 1
ATOM 755 C C . GLN A 1 100 ? 15.216 -0.872 -32.587 1.00 52.44 100 GLN A C 1
ATOM 757 O O . GLN A 1 100 ? 15.957 -0.749 -33.567 1.00 52.44 100 GLN A O 1
ATOM 762 N N . GLY A 1 101 ? 15.606 -1.535 -31.491 1.00 46.28 101 GLY A N 1
ATOM 763 C CA . GLY A 1 101 ? 16.911 -2.188 -31.308 1.00 46.28 101 GLY A CA 1
ATOM 764 C C . GLY A 1 101 ? 17.145 -3.416 -32.196 1.00 46.28 101 GLY A C 1
ATOM 765 O O . GLY A 1 101 ? 18.290 -3.801 -32.420 1.00 46.28 101 GLY A O 1
ATOM 766 N N . GLN A 1 102 ? 16.093 -3.986 -32.789 1.00 49.38 102 GLN A N 1
ATOM 767 C CA . GLN A 1 102 ? 16.217 -5.058 -33.783 1.00 49.38 102 GLN A CA 1
ATOM 768 C C . GLN A 1 102 ? 16.720 -4.582 -35.160 1.00 49.38 102 GLN A C 1
ATOM 770 O O . GLN A 1 102 ? 16.995 -5.414 -36.023 1.00 49.38 102 GLN A O 1
ATOM 775 N N . THR A 1 103 ? 16.903 -3.270 -35.366 1.00 47.91 103 THR A N 1
ATOM 776 C CA . THR A 1 103 ? 17.356 -2.699 -36.650 1.00 47.91 103 THR A CA 1
ATOM 777 C C . THR A 1 103 ? 18.752 -2.065 -36.662 1.00 47.91 103 THR A C 1
ATOM 779 O O . THR A 1 103 ? 19.197 -1.675 -37.738 1.00 47.91 103 THR A O 1
ATOM 782 N N . THR A 1 104 ? 19.509 -2.004 -35.556 1.00 43.31 104 THR A N 1
ATOM 783 C CA . THR A 1 104 ? 20.841 -1.350 -35.581 1.00 43.31 104 THR A CA 1
ATOM 784 C C . THR A 1 104 ? 21.860 -1.890 -34.565 1.00 43.31 104 THR A C 1
ATOM 786 O O . THR A 1 104 ? 21.688 -1.722 -33.368 1.00 43.31 104 THR A O 1
ATOM 789 N N . ILE A 1 105 ? 22.934 -2.480 -35.119 1.00 47.09 105 ILE A N 1
ATOM 790 C CA . ILE A 1 105 ? 24.361 -2.582 -34.715 1.00 47.09 105 ILE A CA 1
ATOM 791 C C . ILE A 1 105 ? 24.713 -2.709 -33.204 1.00 47.09 105 ILE A C 1
ATOM 793 O O . ILE A 1 105 ? 24.401 -1.821 -32.412 1.00 47.09 105 ILE A O 1
ATOM 797 N N . PRO A 1 106 ? 25.505 -3.732 -32.806 1.00 37.69 106 PRO A N 1
ATOM 798 C CA . PRO A 1 106 ? 25.957 -3.922 -31.427 1.00 37.69 106 PRO A CA 1
ATOM 799 C C . PRO A 1 106 ? 27.027 -2.887 -31.036 1.00 37.69 106 PRO A C 1
ATOM 801 O O . PRO A 1 106 ? 28.065 -2.787 -31.688 1.00 37.69 106 PRO A O 1
ATOM 804 N N . GLY A 1 107 ? 26.806 -2.136 -29.949 1.00 40.56 107 GLY A N 1
ATOM 805 C CA . GLY A 1 107 ? 27.850 -1.279 -29.359 1.00 40.56 107 GLY A CA 1
ATOM 806 C C . GLY A 1 107 ? 27.401 0.011 -28.662 1.00 40.56 107 GLY A C 1
ATOM 807 O O . GLY A 1 107 ? 28.249 0.747 -28.159 1.00 40.56 107 GLY A O 1
ATOM 808 N N . GLY A 1 108 ? 26.104 0.316 -28.602 1.00 36.12 108 GLY A N 1
ATOM 809 C CA . GLY A 1 108 ? 25.614 1.542 -27.968 1.00 36.12 108 GLY A CA 1
ATOM 810 C C . GLY A 1 108 ? 25.570 1.462 -26.441 1.00 36.12 108 GLY A C 1
ATOM 811 O O . GLY A 1 108 ? 24.600 0.965 -25.881 1.00 36.12 108 GLY A O 1
ATOM 812 N N . LYS A 1 109 ? 26.578 2.015 -25.755 1.00 44.72 109 LYS A N 1
ATOM 813 C CA . LYS A 1 109 ? 26.442 2.470 -24.360 1.00 44.72 109 LYS A CA 1
ATOM 814 C C . LYS A 1 109 ? 25.495 3.676 -24.342 1.00 44.72 109 LYS A C 1
ATOM 816 O O . LYS A 1 109 ? 25.940 4.807 -24.511 1.00 44.72 109 LYS A O 1
ATOM 821 N N . GLY A 1 110 ? 24.198 3.440 -24.201 1.00 41.66 110 GLY A N 1
ATOM 822 C CA . GLY A 1 110 ? 23.176 4.481 -24.115 1.00 41.66 110 GLY A CA 1
ATOM 823 C C . GLY A 1 110 ? 22.278 4.270 -22.900 1.00 41.66 110 GLY A C 1
ATOM 824 O O . GLY A 1 110 ? 22.131 3.147 -22.446 1.00 41.66 110 GLY A O 1
ATOM 825 N N . THR A 1 111 ? 21.709 5.368 -22.395 1.00 42.81 111 THR A N 1
ATOM 826 C CA . THR A 1 111 ? 20.533 5.449 -21.496 1.00 42.81 111 THR A CA 1
ATOM 827 C C . THR A 1 111 ? 20.661 5.166 -19.990 1.00 42.81 111 THR A C 1
ATOM 829 O O . THR A 1 111 ? 19.641 5.031 -19.328 1.00 42.81 111 THR A O 1
ATOM 832 N N . GLN A 1 112 ? 21.845 5.232 -19.371 1.00 47.22 112 GLN A N 1
ATOM 833 C CA . GLN A 1 112 ? 21.940 5.069 -17.902 1.00 47.22 112 GLN A CA 1
ATOM 834 C C . GLN A 1 112 ? 21.489 6.304 -17.080 1.00 47.22 112 GLN A C 1
ATOM 836 O O . GLN A 1 112 ? 21.243 6.198 -15.884 1.00 47.22 112 GLN A O 1
ATOM 841 N N . HIS A 1 113 ? 21.374 7.494 -17.685 1.00 42.72 113 HIS A N 1
ATOM 842 C CA . HIS A 1 113 ? 21.163 8.738 -16.922 1.00 42.72 113 HIS A CA 1
ATOM 843 C C . HIS A 1 113 ? 19.684 9.068 -16.621 1.00 42.72 113 HIS A C 1
ATOM 845 O O . HIS A 1 113 ? 19.413 9.805 -15.670 1.00 42.72 113 HIS A O 1
ATOM 851 N N . SER A 1 114 ? 18.728 8.526 -17.388 1.00 50.94 114 SER A N 1
ATOM 852 C CA . SER A 1 114 ? 17.289 8.744 -17.147 1.00 50.94 114 SER A CA 1
ATOM 853 C C . SER A 1 114 ? 16.720 7.820 -16.063 1.00 50.94 114 SER A C 1
ATOM 855 O O . SER A 1 114 ? 15.784 8.225 -15.379 1.00 50.94 114 SER A O 1
ATOM 857 N N . SER A 1 115 ? 17.310 6.634 -15.852 1.00 62.34 115 SER A N 1
ATOM 858 C CA . SER A 1 115 ? 16.822 5.632 -14.885 1.00 62.34 115 SER A CA 1
ATOM 859 C C . SER A 1 115 ? 17.008 6.059 -13.423 1.00 62.34 115 SER A C 1
ATOM 861 O O . SER A 1 115 ? 16.174 5.767 -12.567 1.00 62.34 115 SER A O 1
ATOM 863 N N . SER A 1 116 ? 18.067 6.820 -13.117 1.00 69.56 116 SER A N 1
ATOM 864 C CA . SER A 1 116 ? 18.352 7.251 -11.740 1.00 69.56 116 SER A CA 1
ATOM 865 C C . SER A 1 116 ? 17.364 8.298 -11.217 1.00 69.56 116 SER A C 1
ATOM 867 O O . SER A 1 116 ? 16.989 8.258 -10.049 1.00 69.56 116 SER A O 1
ATOM 869 N N . PHE A 1 117 ? 16.914 9.231 -12.062 1.00 76.25 117 PHE A N 1
ATOM 870 C CA . PHE A 1 117 ? 15.961 10.263 -11.640 1.00 76.25 117 PHE A CA 1
ATOM 871 C C . PHE A 1 117 ? 14.552 9.690 -11.430 1.00 76.25 117 PHE A C 1
ATOM 873 O O . PHE A 1 117 ? 13.911 9.998 -10.425 1.00 76.25 117 PHE A O 1
ATOM 880 N N . SER A 1 118 ? 14.097 8.802 -12.322 1.00 79.12 118 SER A N 1
ATOM 881 C CA . SER A 1 118 ? 12.833 8.074 -12.153 1.00 79.12 118 SER A CA 1
ATOM 882 C C . SER A 1 118 ? 12.830 7.220 -10.890 1.00 79.12 118 SER A C 1
ATOM 884 O O . SER A 1 118 ? 11.850 7.240 -10.149 1.00 79.12 118 SER A O 1
ATOM 886 N N . ALA A 1 119 ? 13.939 6.536 -10.594 1.00 80.38 119 ALA A N 1
ATOM 887 C CA . ALA A 1 119 ? 14.053 5.726 -9.389 1.00 80.38 119 ALA A CA 1
ATOM 888 C C . ALA A 1 119 ? 13.907 6.562 -8.110 1.00 80.38 119 ALA A C 1
ATOM 890 O O . ALA A 1 119 ? 13.181 6.169 -7.202 1.00 80.38 119 ALA A O 1
ATOM 891 N N . VAL A 1 120 ? 14.522 7.748 -8.048 1.00 85.00 120 VAL A N 1
ATOM 892 C CA . VAL A 1 120 ? 14.384 8.650 -6.891 1.00 85.00 120 VAL A CA 1
ATOM 893 C C . VAL A 1 120 ? 12.938 9.110 -6.702 1.00 85.00 120 VAL A C 1
ATOM 895 O O . VAL A 1 120 ? 12.446 9.115 -5.573 1.00 85.00 120 VAL A O 1
ATOM 898 N N . ILE A 1 121 ? 12.243 9.468 -7.787 1.00 85.69 121 ILE A N 1
ATOM 899 C CA . ILE A 1 121 ? 10.833 9.879 -7.724 1.00 85.69 121 ILE A CA 1
ATOM 900 C C . ILE A 1 121 ? 9.962 8.737 -7.205 1.00 85.69 121 ILE A C 1
ATOM 902 O O . ILE A 1 121 ? 9.159 8.952 -6.298 1.00 85.69 121 ILE A O 1
ATOM 906 N N . VAL A 1 122 ? 10.136 7.527 -7.739 1.00 85.94 122 VAL A N 1
ATOM 907 C CA . VAL A 1 122 ? 9.348 6.367 -7.313 1.00 85.94 122 VAL A CA 1
ATOM 908 C C . VAL A 1 122 ? 9.644 6.006 -5.858 1.00 85.94 122 VAL A C 1
ATOM 910 O O . VAL A 1 122 ? 8.711 5.827 -5.081 1.00 85.94 122 VAL A O 1
ATOM 913 N N . CYS A 1 123 ? 10.911 6.009 -5.433 1.00 86.31 123 CYS A N 1
ATOM 914 C CA . CYS A 1 123 ? 11.276 5.827 -4.025 1.00 86.31 123 CYS A CA 1
ATOM 915 C C . CYS A 1 123 ? 10.597 6.854 -3.115 1.00 86.31 123 CYS A C 1
ATOM 917 O O . CYS A 1 123 ? 10.095 6.504 -2.046 1.00 86.31 123 CYS A O 1
ATOM 919 N N . PHE A 1 124 ? 10.562 8.122 -3.532 1.00 88.75 124 PHE A N 1
ATOM 920 C CA . PHE A 1 124 ? 9.883 9.170 -2.781 1.00 88.75 124 PHE A CA 1
ATOM 921 C C . PHE A 1 124 ? 8.373 8.914 -2.700 1.00 88.75 124 PHE A C 1
ATOM 923 O O . PHE A 1 124 ? 7.811 8.970 -1.608 1.00 88.75 124 PHE A O 1
ATOM 930 N N . MET A 1 125 ? 7.723 8.568 -3.816 1.00 90.88 125 MET A N 1
ATOM 931 C CA . MET A 1 125 ? 6.298 8.217 -3.834 1.00 90.88 125 MET A CA 1
ATOM 932 C C . MET A 1 125 ? 6.001 7.042 -2.901 1.00 90.88 125 MET A C 1
ATOM 934 O O . MET A 1 125 ? 5.114 7.152 -2.060 1.00 90.88 125 MET A O 1
ATOM 938 N N . LEU A 1 126 ? 6.783 5.964 -2.977 1.00 90.06 126 LEU A N 1
ATOM 939 C CA . LEU A 1 126 ? 6.641 4.781 -2.124 1.00 90.06 126 LEU A CA 1
ATOM 940 C C . LEU A 1 126 ? 6.848 5.101 -0.643 1.00 90.06 126 LEU A C 1
ATOM 942 O O . LEU A 1 126 ? 6.104 4.613 0.204 1.00 90.06 126 LEU A O 1
ATOM 946 N N . THR A 1 127 ? 7.804 5.976 -0.326 1.00 90.38 127 THR A N 1
ATOM 947 C CA . THR A 1 127 ? 8.025 6.463 1.044 1.00 90.38 127 THR A CA 1
ATOM 948 C C . THR A 1 127 ? 6.795 7.208 1.562 1.00 90.38 127 THR A C 1
ATOM 950 O O . THR A 1 127 ? 6.359 6.992 2.690 1.00 90.38 127 THR A O 1
ATOM 953 N N . VAL A 1 128 ? 6.201 8.077 0.740 1.00 91.81 128 VAL A N 1
ATOM 954 C CA . VAL A 1 128 ? 5.002 8.840 1.115 1.00 91.81 128 VAL A CA 1
ATOM 955 C C . VAL A 1 128 ? 3.773 7.934 1.223 1.00 91.81 128 VAL A C 1
ATOM 957 O O . VAL A 1 128 ? 2.990 8.084 2.162 1.00 91.81 128 VAL A O 1
ATOM 960 N N . ILE A 1 129 ? 3.618 6.968 0.31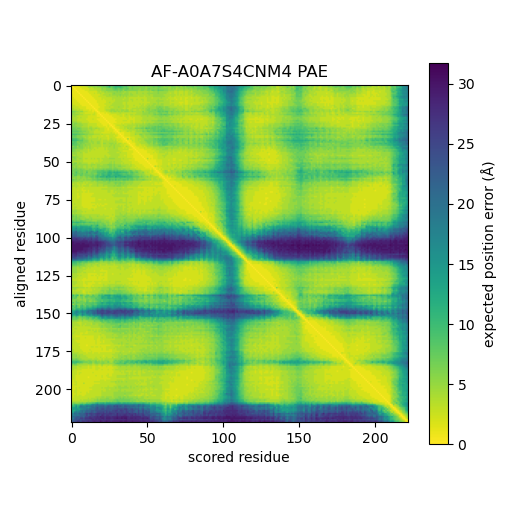5 1.00 91.81 129 ILE A N 1
ATOM 961 C CA . ILE A 1 129 ? 2.565 5.949 0.384 1.00 91.81 129 ILE A CA 1
ATOM 962 C C . ILE A 1 129 ? 2.686 5.179 1.698 1.00 91.81 129 ILE A C 1
ATOM 964 O O . ILE A 1 129 ? 1.702 5.063 2.425 1.00 91.81 129 ILE A O 1
ATOM 968 N N . ASN A 1 130 ? 3.886 4.718 2.053 1.00 90.50 130 ASN A N 1
ATOM 969 C CA . ASN A 1 130 ? 4.087 3.917 3.257 1.00 90.50 130 ASN A CA 1
ATOM 970 C C . ASN A 1 130 ? 3.924 4.738 4.551 1.00 90.50 130 ASN A C 1
ATOM 972 O O . ASN A 1 130 ? 3.342 4.269 5.529 1.00 90.50 130 ASN A O 1
ATOM 976 N N . LEU A 1 131 ? 4.323 6.015 4.528 1.00 90.62 131 LEU A N 1
ATOM 977 C CA . LEU A 1 131 ? 4.031 6.975 5.596 1.00 90.62 131 LEU A CA 1
ATOM 978 C C . LEU A 1 131 ? 2.521 7.129 5.850 1.00 90.62 131 LEU A C 1
ATOM 980 O O . LEU A 1 131 ? 2.113 7.344 6.991 1.00 90.62 131 LEU A O 1
ATOM 984 N N . CYS A 1 132 ? 1.695 7.025 4.805 1.00 91.50 132 CYS A N 1
ATOM 985 C CA . CYS A 1 132 ? 0.238 7.099 4.912 1.00 91.50 132 CYS A CA 1
ATOM 986 C C . CYS A 1 132 ? -0.396 5.749 5.284 1.00 91.50 132 CYS A C 1
ATOM 988 O O . CYS A 1 132 ? -1.343 5.713 6.073 1.00 91.50 132 CYS A O 1
ATOM 990 N N . LEU A 1 133 ? 0.121 4.650 4.726 1.00 89.44 133 LEU A N 1
ATOM 991 C CA . LEU A 1 133 ? -0.436 3.309 4.880 1.00 89.44 133 LEU A CA 1
ATOM 992 C C . LEU A 1 133 ? -0.139 2.700 6.252 1.00 89.44 133 LEU A C 1
ATOM 994 O O . LEU A 1 133 ? -1.052 2.168 6.878 1.00 89.44 133 LEU A O 1
ATOM 998 N N . GLY A 1 134 ? 1.100 2.817 6.741 1.00 85.31 134 GLY A N 1
ATOM 999 C CA . GLY A 1 134 ? 1.529 2.261 8.030 1.00 85.31 134 GLY A CA 1
ATOM 1000 C C . GLY A 1 134 ? 0.587 2.622 9.188 1.00 85.31 134 GLY A C 1
ATOM 1001 O O . GLY A 1 134 ? 0.014 1.726 9.811 1.00 85.31 134 GLY A O 1
ATOM 1002 N N . PRO A 1 135 ? 0.324 3.918 9.439 1.00 83.00 135 PRO A N 1
ATOM 1003 C CA . PRO A 1 135 ? -0.648 4.311 10.448 1.00 83.00 135 PRO A CA 1
ATOM 1004 C C . PRO A 1 135 ? -2.062 3.750 10.210 1.00 83.00 135 PRO A C 1
ATOM 1006 O O . PRO A 1 135 ? -2.740 3.371 11.167 1.00 83.00 135 PRO A O 1
ATOM 1009 N N . ALA A 1 136 ? -2.525 3.712 8.955 1.00 84.75 136 ALA A N 1
ATOM 1010 C CA . ALA A 1 136 ? -3.861 3.228 8.607 1.00 84.75 136 ALA A CA 1
ATOM 1011 C C . ALA A 1 136 ? -4.027 1.725 8.864 1.00 84.75 136 ALA A C 1
ATOM 1013 O O . ALA A 1 136 ? -5.096 1.304 9.304 1.00 84.75 136 ALA A O 1
ATOM 1014 N N . TYR A 1 137 ? -2.966 0.943 8.657 1.00 82.50 137 TYR A N 1
ATOM 1015 C CA . TYR A 1 137 ? -2.923 -0.486 8.957 1.00 82.50 137 TYR A CA 1
ATOM 1016 C C . TYR A 1 137 ? -3.075 -0.774 10.459 1.00 82.50 137 TYR A C 1
ATOM 1018 O O . TYR A 1 137 ? -3.789 -1.694 10.849 1.00 82.50 137 TYR A O 1
ATOM 1026 N N . CYS A 1 138 ? -2.486 0.049 11.331 1.00 76.62 138 CYS A N 1
ATOM 1027 C CA . CYS A 1 138 ? -2.548 -0.176 12.779 1.00 76.62 138 CYS A CA 1
ATOM 1028 C C . CYS A 1 138 ? -3.905 0.172 13.421 1.00 76.62 138 CYS A C 1
ATOM 1030 O O . CYS A 1 138 ? -4.212 -0.303 14.519 1.00 76.62 138 CYS A O 1
ATOM 1032 N N . LEU A 1 139 ? -4.724 1.009 12.779 1.00 74.69 139 LEU A N 1
ATOM 1033 C CA . LEU A 1 139 ? -5.953 1.531 13.378 1.00 74.69 139 LEU A CA 1
ATOM 1034 C C . LEU A 1 139 ? -6.997 0.458 13.716 1.00 74.69 139 LEU A C 1
ATOM 1036 O O . LEU A 1 139 ? -7.533 0.501 14.829 1.00 74.69 139 LEU A O 1
ATOM 1040 N N . PRO A 1 140 ? -7.377 -0.456 12.804 1.00 68.44 140 PRO A N 1
ATOM 1041 C CA . PRO A 1 140 ? -8.495 -1.342 13.079 1.00 68.44 140 P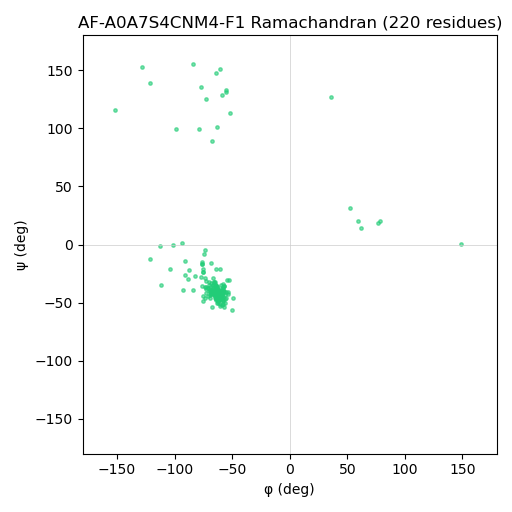RO A CA 1
ATOM 1042 C C . PRO A 1 140 ? -8.201 -2.273 14.255 1.00 68.44 140 PRO A C 1
ATOM 1044 O O . PRO A 1 140 ? -9.098 -2.499 15.064 1.00 68.44 140 PRO A O 1
ATOM 1047 N N . GLY A 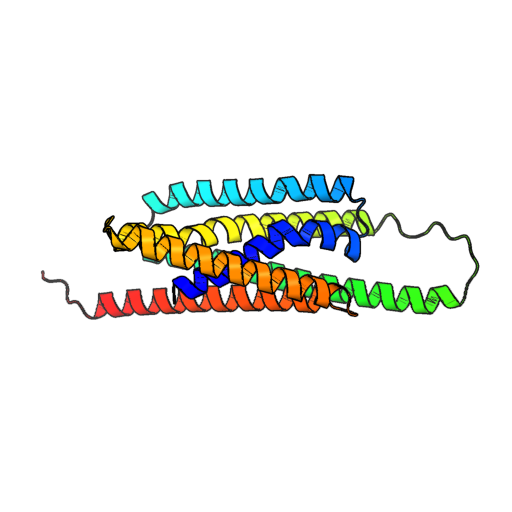1 141 ? -6.947 -2.724 14.392 1.00 69.88 141 GLY A N 1
ATOM 1048 C CA . GLY A 1 141 ? -6.483 -3.505 15.537 1.00 69.88 141 GLY A CA 1
ATOM 1049 C C . GLY A 1 141 ? -6.597 -2.725 16.850 1.00 69.88 141 GLY A C 1
ATOM 1050 O O . GLY A 1 141 ? -7.137 -3.230 17.833 1.00 69.88 141 GLY A O 1
ATOM 1051 N N . GLN A 1 142 ? -6.194 -1.450 16.855 1.00 70.44 142 GLN A N 1
ATOM 1052 C CA . GLN A 1 142 ? -6.340 -0.578 18.026 1.00 70.44 142 GLN A CA 1
ATOM 1053 C C . GLN A 1 142 ? -7.816 -0.342 18.393 1.00 70.44 142 GLN A C 1
ATOM 1055 O O . GLN A 1 142 ? -8.193 -0.471 19.559 1.00 70.44 142 GLN A O 1
ATOM 1060 N N . LEU A 1 143 ? -8.675 -0.044 17.410 1.00 68.06 143 LEU A N 1
ATOM 1061 C CA . LEU A 1 143 ? -10.120 0.138 17.612 1.00 68.06 143 LEU A CA 1
ATOM 1062 C C . LEU A 1 143 ? -10.802 -1.137 18.121 1.00 68.06 143 LEU A C 1
ATOM 1064 O O . LEU A 1 143 ? -11.675 -1.050 18.987 1.00 68.06 143 LEU A O 1
ATOM 1068 N N . TYR A 1 144 ? -10.413 -2.307 17.609 1.00 68.88 144 TYR A N 1
ATOM 1069 C CA . TYR A 1 144 ? -10.921 -3.594 18.083 1.00 68.88 144 TYR A CA 1
ATOM 1070 C C . TYR A 1 144 ? -10.517 -3.856 19.534 1.00 68.88 144 TYR A C 1
ATOM 1072 O O . TYR A 1 144 ? -11.376 -4.181 20.353 1.00 68.88 144 TYR A O 1
ATOM 1080 N N . ALA A 1 145 ? -9.240 -3.648 19.868 1.00 66.31 145 ALA A N 1
ATOM 1081 C CA . ALA A 1 145 ? -8.730 -3.838 21.223 1.00 66.31 145 ALA A CA 1
ATOM 1082 C C . ALA A 1 145 ? -9.444 -2.929 22.240 1.00 66.31 145 ALA A C 1
ATOM 1084 O O . ALA A 1 145 ? -9.807 -3.380 23.326 1.00 66.31 145 ALA A O 1
ATOM 1085 N N . MET A 1 146 ? -9.713 -1.671 21.871 1.00 65.75 146 MET A N 1
ATOM 1086 C CA . MET A 1 146 ? -10.447 -0.727 22.721 1.00 65.75 146 MET A CA 1
ATOM 1087 C C . MET A 1 146 ? -11.930 -1.089 22.885 1.00 65.75 146 MET A C 1
ATOM 1089 O O . MET A 1 146 ? -12.466 -0.954 23.983 1.00 65.75 146 MET A O 1
ATOM 1093 N N . LYS A 1 147 ? -12.610 -1.549 21.822 1.00 66.56 147 LYS A N 1
ATOM 1094 C CA . LYS A 1 147 ? -14.054 -1.860 21.865 1.00 66.56 147 LYS A CA 1
ATOM 1095 C C . LYS A 1 147 ? -14.379 -3.181 22.562 1.00 66.56 147 LYS A C 1
ATOM 1097 O O . LYS A 1 147 ? -15.466 -3.300 23.117 1.00 66.56 147 LYS A O 1
ATOM 1102 N N . LEU A 1 148 ? -13.462 -4.149 22.550 1.00 61.16 148 LEU A N 1
ATOM 1103 C CA . LEU A 1 148 ? -13.658 -5.467 23.169 1.00 61.16 148 LEU A CA 1
ATOM 1104 C C . LEU A 1 148 ? -13.139 -5.564 24.613 1.00 61.16 148 LEU A C 1
ATOM 1106 O O . LEU A 1 148 ? -13.229 -6.629 25.213 1.00 61.16 148 LEU A O 1
ATOM 1110 N N . GLY A 1 149 ? -12.601 -4.481 25.186 1.00 55.84 149 GLY A N 1
ATOM 1111 C CA . GLY A 1 149 ? -12.375 -4.367 26.633 1.00 55.84 149 GLY A CA 1
ATOM 1112 C C . GLY A 1 149 ? -11.459 -5.424 27.267 1.00 55.84 149 GLY A C 1
ATOM 1113 O O . GLY A 1 149 ? -11.523 -5.618 28.476 1.00 55.84 149 GLY A O 1
ATOM 1114 N N . GLY A 1 150 ? -10.617 -6.106 26.483 1.00 56.75 150 GLY A N 1
ATOM 1115 C CA . GLY A 1 150 ? -9.709 -7.142 26.991 1.00 56.75 150 GLY A CA 1
ATOM 1116 C C . GLY A 1 150 ? -10.364 -8.490 27.316 1.00 56.75 150 GLY A C 1
ATOM 1117 O O . GLY A 1 150 ? -9.761 -9.280 28.040 1.00 56.75 150 GLY A O 1
ATOM 1118 N N . ASP A 1 151 ? -11.563 -8.776 26.796 1.00 63.75 151 ASP A N 1
ATOM 1119 C CA . ASP A 1 151 ? -12.211 -10.078 26.997 1.00 63.75 151 ASP A CA 1
ATOM 1120 C C . ASP A 1 151 ? -11.376 -11.243 26.435 1.00 63.75 151 ASP A C 1
ATOM 1122 O O . ASP A 1 151 ? -10.667 -11.100 25.437 1.00 63.75 151 ASP A O 1
ATOM 1126 N N . VAL A 1 152 ? -11.509 -12.435 27.031 1.00 60.88 152 VAL A N 1
ATOM 1127 C CA . VAL A 1 152 ? -10.751 -13.657 26.662 1.00 60.88 152 VAL A CA 1
ATOM 1128 C C . VAL A 1 152 ? -10.895 -14.008 25.171 1.00 60.88 152 VAL A C 1
ATOM 1130 O O . VAL A 1 152 ? -9.966 -14.524 24.550 1.00 60.88 152 VAL A O 1
ATOM 1133 N N . TYR A 1 153 ? -12.032 -13.668 24.562 1.00 67.88 153 TYR A N 1
ATOM 1134 C CA . TYR A 1 153 ? -12.298 -13.888 23.138 1.00 67.88 153 TYR A CA 1
ATOM 1135 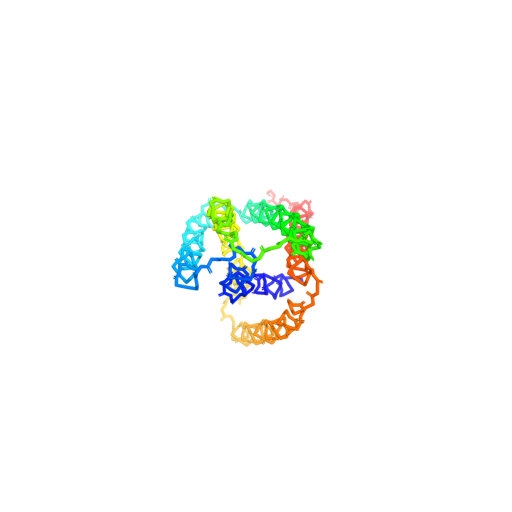C C . TYR A 1 153 ? -11.583 -12.895 22.210 1.00 67.88 153 TYR A C 1
ATOM 1137 O O . TYR A 1 153 ? -11.444 -13.177 21.024 1.00 67.88 153 TYR A O 1
ATOM 1145 N N . CYS A 1 154 ? -11.094 -11.763 22.725 1.00 71.75 154 CYS A N 1
ATOM 1146 C CA . CYS A 1 154 ? -10.358 -10.772 21.942 1.00 71.75 154 CYS A CA 1
ATOM 1147 C C . CYS A 1 154 ? -9.067 -11.375 21.372 1.00 71.75 154 CYS A C 1
ATOM 1149 O O . CYS A 1 154 ? -8.799 -11.229 20.184 1.00 71.75 154 CYS A O 1
ATOM 1151 N N . GLY A 1 155 ? -8.322 -12.138 22.183 1.00 75.06 155 GLY A N 1
ATOM 1152 C CA . GLY A 1 155 ? -7.098 -12.806 21.731 1.00 75.06 155 GLY A CA 1
ATOM 1153 C C . GLY A 1 155 ? -7.349 -13.820 20.612 1.00 75.06 155 GLY A C 1
ATOM 1154 O O . GLY A 1 155 ? -6.611 -13.838 19.633 1.00 75.06 155 GLY A O 1
ATOM 1155 N N . LEU A 1 156 ? -8.423 -14.613 20.720 1.00 80.38 156 LEU A N 1
ATOM 1156 C CA . LEU A 1 156 ? -8.808 -15.591 19.696 1.00 80.38 156 LEU A CA 1
ATOM 1157 C C . LEU A 1 156 ? -9.280 -14.922 18.396 1.00 80.38 156 LEU A C 1
ATOM 1159 O O . LEU A 1 156 ? -8.976 -15.395 17.306 1.00 80.38 156 LEU A O 1
ATOM 1163 N N . VAL A 1 157 ? -10.041 -13.830 18.495 1.00 78.81 157 VAL A N 1
ATOM 1164 C CA . VAL A 1 157 ? -10.515 -13.094 17.315 1.00 78.81 157 VAL A CA 1
ATOM 1165 C C . VAL A 1 157 ? -9.352 -12.404 16.607 1.00 78.81 157 VAL A C 1
ATOM 1167 O O . VAL A 1 157 ? -9.283 -12.469 15.384 1.00 78.81 157 VAL A O 1
ATOM 1170 N N . MET A 1 158 ? -8.425 -11.795 17.350 1.00 78.62 158 MET A N 1
ATOM 1171 C CA . MET A 1 158 ? -7.233 -11.181 16.761 1.00 78.62 158 MET A CA 1
ATOM 1172 C C . MET A 1 158 ? -6.326 -12.221 16.107 1.00 78.62 158 MET A C 1
ATOM 1174 O O . MET A 1 158 ? -5.929 -12.024 14.968 1.00 78.62 158 MET A O 1
ATOM 1178 N N . SER A 1 159 ? -6.078 -13.365 16.754 1.00 82.81 159 SER A N 1
ATOM 1179 C CA . SER A 1 159 ? -5.256 -14.417 16.145 1.00 82.81 159 SER A CA 1
ATOM 1180 C C . SER A 1 159 ? -5.898 -15.022 14.894 1.00 82.81 159 SER A C 1
ATOM 1182 O O . SER A 1 159 ? -5.189 -15.406 13.962 1.00 82.81 159 SER A O 1
ATOM 1184 N N . LEU A 1 160 ? -7.232 -15.092 14.841 1.00 85.88 160 LEU A N 1
ATOM 1185 C CA . LEU A 1 160 ? -7.954 -15.502 13.640 1.00 85.88 160 LEU A CA 1
ATOM 1186 C C . LEU A 1 160 ? -7.811 -14.467 12.517 1.00 85.88 160 LEU A C 1
ATOM 1188 O O . LEU A 1 160 ? -7.594 -14.865 11.376 1.00 85.88 160 LEU A O 1
ATOM 1192 N N . ILE A 1 161 ? -7.916 -13.172 12.831 1.00 83.56 161 ILE A N 1
ATOM 1193 C CA . ILE A 1 161 ? -7.700 -12.085 11.864 1.00 83.56 161 ILE A CA 1
ATOM 1194 C C . ILE A 1 161 ? -6.272 -12.160 11.316 1.00 83.56 161 ILE A C 1
ATOM 1196 O O . ILE A 1 161 ? -6.121 -12.312 10.110 1.00 83.56 161 ILE A O 1
ATOM 1200 N N . ASP A 1 162 ? -5.259 -12.209 12.186 1.00 84.25 162 ASP A N 1
ATOM 1201 C CA . ASP A 1 162 ? -3.851 -12.308 11.780 1.00 84.25 162 ASP A CA 1
ATOM 1202 C C . ASP A 1 162 ? -3.600 -13.543 10.894 1.00 84.25 162 ASP A C 1
ATOM 1204 O O . ASP A 1 162 ? -2.881 -13.484 9.900 1.00 84.25 162 ASP A O 1
ATOM 1208 N N . SER A 1 163 ? -4.218 -14.685 11.218 1.00 88.50 163 SER A N 1
ATOM 1209 C CA . SER A 1 163 ? -4.080 -15.911 10.416 1.00 88.50 163 SER A CA 1
ATOM 1210 C C . SER A 1 163 ? -4.683 -15.763 9.016 1.00 88.50 163 SER A C 1
ATOM 1212 O O . SER A 1 163 ? -4.111 -16.255 8.041 1.00 88.50 163 SER A O 1
ATOM 1214 N N . VAL A 1 164 ? -5.841 -15.103 8.909 1.00 88.50 164 VAL A N 1
ATOM 1215 C CA . VAL A 1 164 ? -6.474 -14.801 7.617 1.00 88.50 164 VAL A CA 1
ATOM 1216 C C . VAL A 1 164 ? -5.628 -13.798 6.840 1.00 88.50 164 VAL A C 1
ATOM 1218 O O . VAL A 1 164 ? -5.434 -13.997 5.644 1.00 88.50 164 VAL A O 1
ATOM 1221 N N . ASP A 1 165 ? -5.072 -12.789 7.509 1.00 87.50 165 ASP A N 1
ATOM 1222 C CA . ASP A 1 165 ? -4.172 -11.815 6.896 1.00 87.50 165 ASP A CA 1
ATOM 1223 C C . ASP A 1 165 ? -2.960 -12.520 6.283 1.00 87.50 165 ASP A C 1
ATOM 1225 O O . ASP A 1 165 ? -2.707 -12.369 5.089 1.00 87.50 165 ASP A O 1
ATOM 1229 N N . TYR A 1 166 ? -2.272 -13.384 7.038 1.00 88.62 166 TYR A N 1
ATOM 1230 C CA . TYR A 1 166 ? -1.143 -14.157 6.514 1.00 88.62 166 TYR A CA 1
ATOM 1231 C C . TYR A 1 166 ? -1.527 -15.044 5.328 1.00 88.62 166 TYR A C 1
ATOM 1233 O O . TYR A 1 166 ? -0.768 -15.135 4.362 1.00 88.62 166 TYR A O 1
ATOM 1241 N N . LEU A 1 167 ? -2.698 -15.686 5.370 1.00 92.19 167 LEU A N 1
ATOM 1242 C CA . LEU A 1 167 ? -3.176 -16.513 4.264 1.00 92.19 167 LEU A CA 1
ATOM 1243 C C . LEU A 1 167 ? -3.449 -15.673 3.008 1.00 92.19 167 LEU A C 1
ATOM 1245 O O . LEU A 1 167 ? -3.052 -16.062 1.910 1.00 92.19 167 LEU A O 1
ATOM 1249 N N . CYS A 1 168 ? -4.104 -14.522 3.163 1.00 90.31 168 CYS A N 1
ATOM 1250 C CA . CYS A 1 168 ? -4.385 -13.598 2.070 1.00 90.31 168 CYS A CA 1
ATOM 1251 C C . CYS A 1 168 ? -3.101 -13.010 1.486 1.00 90.31 168 CYS A C 1
ATOM 1253 O O . CYS A 1 168 ? -2.961 -12.968 0.265 1.00 90.31 168 CYS A O 1
ATOM 1255 N N . CYS A 1 169 ? -2.143 -12.629 2.329 1.00 90.25 169 CYS A N 1
ATOM 1256 C CA . CYS A 1 169 ? -0.834 -12.161 1.896 1.00 90.25 169 CYS A CA 1
ATOM 1257 C C . CYS A 1 169 ? -0.071 -13.255 1.145 1.00 90.25 169 CYS A C 1
ATOM 1259 O O . CYS A 1 169 ? 0.441 -12.998 0.062 1.00 90.25 169 CYS A O 1
ATOM 1261 N N . ALA A 1 170 ? -0.054 -14.495 1.641 1.00 91.69 170 ALA A N 1
ATOM 1262 C CA . ALA A 1 170 ? 0.588 -15.609 0.943 1.00 91.69 170 ALA A CA 1
ATOM 1263 C C . ALA A 1 170 ? -0.050 -15.877 -0.432 1.00 91.69 170 ALA A C 1
ATOM 1265 O O . ALA A 1 170 ? 0.661 -16.040 -1.425 1.00 91.69 170 ALA A O 1
ATOM 1266 N N . ALA A 1 171 ? -1.385 -15.878 -0.506 1.00 93.00 171 ALA A N 1
ATOM 1267 C CA . ALA A 1 171 ? -2.112 -16.046 -1.761 1.00 93.00 171 ALA A CA 1
ATOM 1268 C C . ALA A 1 171 ? -1.831 -14.899 -2.744 1.00 93.00 171 ALA A C 1
ATOM 1270 O O . ALA A 1 171 ? -1.587 -15.150 -3.925 1.00 93.00 171 ALA A O 1
ATOM 1271 N N . PHE A 1 172 ? -1.818 -13.656 -2.254 1.00 93.12 172 PHE A N 1
ATOM 1272 C CA . PHE A 1 172 ? -1.488 -12.480 -3.051 1.00 93.12 172 PHE A CA 1
ATOM 1273 C C . PHE A 1 172 ? -0.055 -12.541 -3.573 1.00 93.12 172 PHE A C 1
ATOM 1275 O O . PHE A 1 172 ? 0.142 -12.357 -4.764 1.00 93.12 172 PHE A O 1
ATOM 1282 N N . MET A 1 173 ? 0.930 -12.853 -2.730 1.00 91.00 173 MET A N 1
ATOM 1283 C CA . MET A 1 173 ? 2.338 -12.921 -3.132 1.00 91.00 173 MET A CA 1
ATOM 1284 C C . MET A 1 173 ? 2.582 -14.014 -4.175 1.00 91.00 173 MET A C 1
ATOM 1286 O O . MET A 1 173 ? 3.309 -13.794 -5.140 1.00 91.00 173 MET A O 1
ATOM 1290 N N . TYR A 1 174 ? 1.933 -15.172 -4.024 1.00 91.69 174 TYR A N 1
ATOM 1291 C CA . TYR A 1 174 ? 1.985 -16.237 -5.025 1.00 91.69 174 TYR A CA 1
ATOM 1292 C C . TYR A 1 174 ? 1.388 -15.790 -6.367 1.00 91.69 174 TYR A C 1
ATOM 1294 O O . TYR A 1 174 ? 2.007 -15.967 -7.414 1.00 91.69 174 TYR A O 1
ATOM 1302 N N . TRP A 1 175 ? 0.196 -15.186 -6.338 1.00 94.00 175 TRP A N 1
ATOM 1303 C CA . TRP A 1 175 ? -0.460 -14.679 -7.543 1.00 94.00 175 TRP A CA 1
ATOM 1304 C C . TRP A 1 175 ? 0.324 -13.529 -8.192 1.00 94.00 175 TRP A C 1
ATOM 1306 O O . TRP A 1 175 ? 0.470 -13.505 -9.414 1.00 94.00 175 TRP A O 1
ATOM 1316 N N . ALA A 1 176 ? 0.861 -12.609 -7.391 1.00 91.06 176 ALA A N 1
ATOM 1317 C CA . ALA A 1 176 ? 1.640 -11.471 -7.856 1.00 91.06 176 ALA A CA 1
ATOM 1318 C C . ALA A 1 176 ? 2.916 -11.943 -8.549 1.00 91.06 176 ALA A C 1
ATOM 1320 O O . ALA A 1 176 ? 3.173 -11.492 -9.654 1.00 91.06 176 ALA A O 1
ATOM 1321 N N . GLY A 1 177 ? 3.637 -12.917 -7.978 1.00 88.88 177 GLY A N 1
ATOM 1322 C CA . GLY A 1 177 ? 4.827 -13.488 -8.614 1.00 88.88 177 GLY A CA 1
ATOM 1323 C C . GLY A 1 177 ? 4.545 -14.104 -9.989 1.00 88.88 177 GLY A C 1
ATOM 1324 O O . GLY A 1 177 ? 5.323 -13.916 -10.913 1.00 88.88 177 GLY A O 1
ATOM 1325 N N . ILE A 1 178 ? 3.403 -14.781 -10.158 1.00 90.62 178 ILE A N 1
ATOM 1326 C CA . ILE A 1 178 ? 2.980 -15.294 -11.476 1.00 90.62 178 ILE A CA 1
ATOM 1327 C C . ILE A 1 178 ? 2.604 -14.146 -12.419 1.00 90.62 178 ILE A C 1
ATOM 1329 O O . ILE A 1 178 ? 2.864 -14.211 -13.617 1.00 90.62 178 ILE A O 1
ATOM 1333 N N . SER A 1 179 ? 1.953 -13.112 -11.890 1.00 90.44 179 SER A N 1
ATOM 1334 C CA . SER A 1 179 ? 1.436 -12.005 -12.695 1.00 90.44 179 SER A CA 1
ATOM 1335 C C . SER A 1 179 ? 2.556 -11.108 -13.202 1.00 90.44 179 SER A C 1
ATOM 1337 O O . SER A 1 179 ? 2.511 -10.713 -14.358 1.00 90.44 179 SER A O 1
ATOM 1339 N N . THR A 1 180 ? 3.588 -10.849 -12.395 1.00 88.81 180 THR A N 1
ATOM 1340 C CA . THR A 1 180 ? 4.752 -10.035 -12.784 1.00 88.81 180 THR A CA 1
ATOM 1341 C C . THR A 1 180 ? 5.577 -10.649 -13.914 1.00 88.81 180 THR A C 1
ATOM 1343 O O . THR A 1 180 ? 6.277 -9.918 -14.604 1.00 88.81 180 THR A O 1
ATOM 1346 N N . ASP A 1 181 ? 5.470 -11.962 -14.143 1.00 85.81 181 ASP A N 1
ATOM 1347 C CA . ASP A 1 181 ? 6.124 -12.639 -15.272 1.00 85.81 181 ASP A CA 1
ATOM 1348 C C . ASP A 1 181 ? 5.398 -12.399 -16.615 1.00 85.81 181 ASP A C 1
ATOM 1350 O O . ASP A 1 181 ? 5.947 -12.680 -17.687 1.00 85.81 181 ASP A O 1
ATOM 1354 N N . ALA A 1 182 ? 4.154 -11.907 -16.587 1.00 85.38 182 ALA A N 1
ATOM 1355 C CA . ALA A 1 182 ? 3.383 -11.583 -17.782 1.00 85.38 182 ALA A CA 1
ATOM 1356 C C . ALA A 1 182 ? 3.714 -10.171 -18.316 1.00 85.38 182 ALA A C 1
ATOM 1358 O O . ALA A 1 182 ? 4.118 -9.296 -17.547 1.00 85.38 182 ALA A O 1
ATOM 1359 N N . PRO A 1 183 ? 3.509 -9.902 -19.624 1.00 78.25 183 PRO A N 1
ATOM 1360 C CA . PRO A 1 183 ? 3.591 -8.543 -20.161 1.00 78.25 183 PRO A CA 1
ATOM 1361 C C . PRO A 1 183 ? 2.635 -7.612 -19.406 1.00 78.25 183 PRO A C 1
ATOM 1363 O O . PRO A 1 183 ? 1.480 -7.979 -19.207 1.00 78.25 183 PRO A O 1
ATOM 1366 N N . ASP A 1 184 ? 3.118 -6.436 -19.000 1.00 80.12 184 ASP A N 1
ATOM 1367 C CA . ASP A 1 184 ? 2.384 -5.442 -18.195 1.00 80.12 184 ASP A CA 1
ATOM 1368 C C . ASP A 1 184 ? 1.952 -5.937 -16.793 1.00 80.12 184 ASP A C 1
ATOM 1370 O O . ASP A 1 184 ? 1.166 -5.289 -16.100 1.00 80.12 184 ASP A O 1
ATOM 1374 N N . GLY A 1 185 ? 2.504 -7.061 -16.322 1.00 85.81 185 GLY A N 1
ATOM 1375 C CA . GLY A 1 185 ? 2.128 -7.704 -15.063 1.00 85.81 185 GLY A CA 1
ATOM 1376 C C . GLY A 1 185 ? 2.246 -6.819 -13.821 1.00 85.81 185 GLY A C 1
ATOM 1377 O O . GLY A 1 185 ? 1.414 -6.884 -12.914 1.00 85.81 185 GLY A O 1
ATOM 1378 N N . TRP A 1 186 ? 3.250 -5.938 -13.781 1.00 90.06 186 TRP A N 1
ATOM 1379 C CA . TRP A 1 186 ? 3.419 -4.975 -12.691 1.00 90.06 186 TRP A CA 1
ATOM 1380 C C . TRP A 1 186 ? 2.284 -3.954 -12.619 1.00 90.06 186 TRP A C 1
ATOM 1382 O O . TRP A 1 186 ? 1.875 -3.572 -11.519 1.00 90.06 186 TRP A O 1
ATOM 1392 N N . VAL A 1 187 ? 1.738 -3.543 -13.766 1.00 90.25 187 VAL A N 1
ATOM 1393 C CA . VAL A 1 187 ? 0.598 -2.623 -13.824 1.00 90.25 187 VAL A CA 1
ATOM 1394 C C . VAL A 1 187 ? -0.628 -3.275 -13.188 1.00 90.25 187 VAL A C 1
ATOM 1396 O O . VAL A 1 187 ? -1.278 -2.646 -12.350 1.00 90.25 187 VAL A O 1
ATOM 1399 N N . ASP A 1 188 ? -0.896 -4.542 -13.505 1.00 89.88 188 ASP A N 1
ATOM 1400 C CA . ASP A 1 188 ? -2.018 -5.298 -12.936 1.00 89.88 188 ASP A CA 1
ATOM 1401 C C . ASP A 1 188 ? -1.896 -5.443 -11.412 1.00 89.88 188 ASP A C 1
ATOM 1403 O O . ASP A 1 188 ? -2.856 -5.204 -10.671 1.00 89.88 188 ASP A O 1
ATOM 1407 N N . VAL A 1 189 ? -0.696 -5.774 -10.920 1.00 92.44 189 VAL A N 1
ATOM 1408 C CA . VAL A 1 189 ? -0.429 -5.885 -9.478 1.00 92.44 189 VAL A CA 1
ATOM 1409 C C . VAL A 1 189 ? -0.659 -4.541 -8.776 1.00 92.44 189 VAL A C 1
ATOM 1411 O O . VAL A 1 189 ? -1.360 -4.493 -7.762 1.00 92.44 189 VAL A O 1
ATOM 1414 N N . ILE A 1 190 ? -0.130 -3.439 -9.321 1.00 92.00 190 ILE A N 1
ATOM 1415 C CA . ILE A 1 190 ? -0.303 -2.091 -8.753 1.00 92.00 190 ILE A CA 1
ATOM 1416 C C . ILE A 1 190 ? -1.783 -1.692 -8.727 1.00 92.00 190 ILE A C 1
ATOM 1418 O O . ILE A 1 190 ? -2.253 -1.162 -7.718 1.00 92.00 190 ILE A O 1
ATOM 1422 N N . GLN A 1 191 ? -2.531 -1.965 -9.799 1.00 91.38 191 GLN A N 1
ATOM 1423 C CA . GLN A 1 191 ? -3.956 -1.634 -9.890 1.00 91.38 191 GLN A CA 1
ATOM 1424 C C . GLN A 1 191 ? -4.805 -2.408 -8.880 1.00 91.38 191 GLN A C 1
ATOM 1426 O O . GLN A 1 191 ? -5.725 -1.839 -8.291 1.00 91.38 191 GLN A O 1
ATOM 1431 N N . ILE A 1 192 ? -4.502 -3.685 -8.639 1.00 92.06 192 ILE A N 1
ATOM 1432 C CA . ILE A 1 192 ? -5.213 -4.483 -7.632 1.00 92.06 192 ILE A CA 1
ATOM 1433 C C . ILE A 1 192 ? -4.960 -3.945 -6.223 1.00 92.06 192 ILE A C 1
ATOM 1435 O O . ILE A 1 192 ? -5.903 -3.829 -5.433 1.00 92.06 192 ILE A O 1
ATOM 1439 N N . VAL A 1 193 ? -3.719 -3.559 -5.914 1.00 93.06 193 VAL A N 1
ATOM 1440 C CA . VAL A 1 193 ? -3.399 -2.927 -4.627 1.00 93.06 193 VAL A CA 1
ATOM 1441 C C . VAL A 1 193 ? -4.123 -1.585 -4.492 1.00 93.06 193 VAL A C 1
ATOM 1443 O O . VAL A 1 193 ? -4.746 -1.331 -3.460 1.00 93.06 193 VAL A O 1
ATOM 1446 N N . ASP A 1 194 ? -4.116 -0.755 -5.538 1.00 93.69 194 ASP A N 1
ATOM 1447 C CA . ASP A 1 194 ? -4.814 0.535 -5.546 1.00 93.69 194 ASP A CA 1
ATOM 1448 C C . ASP A 1 194 ? -6.331 0.383 -5.344 1.00 93.69 194 ASP A C 1
ATOM 1450 O O . ASP A 1 194 ? -6.932 1.057 -4.503 1.00 93.69 194 ASP A O 1
ATOM 1454 N N . ALA A 1 195 ? -6.956 -0.576 -6.033 1.00 92.81 195 ALA A N 1
ATOM 1455 C CA . ALA A 1 195 ? -8.368 -0.898 -5.848 1.00 92.81 195 ALA A CA 1
ATOM 1456 C C . ALA A 1 195 ? -8.676 -1.294 -4.393 1.00 92.81 195 ALA A C 1
ATOM 1458 O O . ALA A 1 195 ? -9.684 -0.861 -3.826 1.00 92.81 195 ALA A O 1
ATOM 1459 N N . GLY A 1 196 ? -7.789 -2.063 -3.755 1.00 91.62 196 GLY A N 1
ATOM 1460 C CA . GLY A 1 196 ? -7.886 -2.388 -2.333 1.00 91.62 196 GLY A CA 1
ATOM 1461 C C . GLY A 1 196 ? -7.853 -1.148 -1.429 1.00 91.62 196 GLY A C 1
ATOM 1462 O O . GLY A 1 196 ? -8.686 -1.002 -0.522 1.00 91.62 196 GLY A O 1
ATOM 1463 N N . LEU A 1 197 ? -6.940 -0.210 -1.691 1.00 92.62 197 LEU A N 1
ATOM 1464 C CA . LEU A 1 197 ? -6.856 1.045 -0.938 1.00 92.62 197 LEU A CA 1
ATOM 1465 C C . LEU A 1 197 ? -8.137 1.877 -1.075 1.00 92.62 197 LEU A C 1
ATOM 1467 O O . LEU A 1 197 ? -8.666 2.352 -0.064 1.00 92.62 197 LEU A O 1
ATOM 1471 N N . TRP A 1 198 ? -8.695 1.979 -2.284 1.00 93.12 198 TRP A N 1
ATOM 1472 C CA . TRP A 1 198 ? -9.980 2.643 -2.518 1.00 93.12 198 TRP A CA 1
ATOM 1473 C C . TRP A 1 198 ? -11.126 1.988 -1.750 1.00 93.12 198 TRP A C 1
ATOM 1475 O O . TRP A 1 198 ? -11.891 2.681 -1.075 1.00 93.12 198 TRP A O 1
ATOM 1485 N N . VAL A 1 199 ? -11.238 0.657 -1.796 1.00 91.81 199 VAL A N 1
ATOM 1486 C CA . VAL A 1 199 ? -12.266 -0.085 -1.047 1.00 91.81 199 VAL A CA 1
ATOM 1487 C C . VAL A 1 199 ? -12.143 0.181 0.454 1.00 91.81 199 VAL A C 1
ATOM 1489 O O . VAL A 1 199 ? -13.150 0.417 1.129 1.00 91.81 199 VAL A O 1
ATOM 1492 N N . SER A 1 200 ? -10.918 0.222 0.976 1.00 89.69 200 SER A N 1
ATOM 1493 C CA . SER A 1 200 ? -10.645 0.527 2.383 1.00 89.69 200 SER A CA 1
ATOM 1494 C C . SER A 1 200 ? -11.057 1.956 2.748 1.00 89.69 200 SER A C 1
ATOM 1496 O O . SER A 1 200 ? -11.758 2.161 3.744 1.00 89.69 200 SER A O 1
ATOM 1498 N N . ALA A 1 201 ? -10.708 2.942 1.916 1.00 90.38 201 ALA A N 1
ATOM 1499 C CA . ALA A 1 201 ? -11.120 4.334 2.095 1.00 90.38 201 ALA A CA 1
ATOM 1500 C C . ALA A 1 201 ? -12.652 4.480 2.090 1.00 90.38 201 ALA A C 1
ATOM 1502 O O . ALA A 1 201 ? -13.216 5.124 2.978 1.00 90.38 201 ALA A O 1
ATOM 1503 N N . MET A 1 202 ? -13.345 3.822 1.152 1.00 90.75 202 MET A N 1
ATOM 1504 C CA . MET A 1 202 ? -14.812 3.821 1.086 1.00 90.75 202 MET A CA 1
ATOM 1505 C C . MET A 1 202 ? -15.447 3.193 2.328 1.00 90.75 202 MET A C 1
ATOM 1507 O O . MET A 1 202 ? -16.436 3.712 2.851 1.00 90.75 202 MET A O 1
ATOM 1511 N N . CYS A 1 203 ? -14.863 2.116 2.855 1.00 88.62 203 CYS A N 1
ATOM 1512 C CA . CYS A 1 203 ? -15.333 1.512 4.096 1.00 88.62 203 CYS A CA 1
ATOM 1513 C C . CYS A 1 203 ? -15.178 2.466 5.291 1.00 88.62 203 CYS A C 1
ATOM 1515 O O . CYS A 1 203 ? -16.091 2.564 6.113 1.00 88.62 203 CYS A O 1
ATOM 1517 N N . PHE A 1 204 ? -14.077 3.220 5.377 1.00 86.69 204 PHE A N 1
ATOM 1518 C CA . PHE A 1 204 ? -13.914 4.250 6.408 1.00 86.69 204 PHE A CA 1
ATOM 1519 C C . PHE A 1 204 ? -14.904 5.409 6.260 1.00 86.69 204 PHE A C 1
ATOM 1521 O O . PHE A 1 204 ? -15.444 5.874 7.266 1.00 86.69 204 PHE A O 1
ATOM 1528 N N . ILE A 1 205 ? -15.213 5.834 5.032 1.00 89.25 205 ILE A N 1
ATOM 1529 C CA . ILE A 1 205 ? -16.272 6.820 4.772 1.00 89.25 205 ILE A CA 1
ATOM 1530 C C . ILE A 1 205 ? -17.629 6.284 5.242 1.00 89.25 205 ILE A C 1
ATOM 1532 O O . ILE A 1 205 ? -18.360 6.988 5.936 1.00 89.25 205 ILE A O 1
ATOM 1536 N N . ALA A 1 206 ? -17.959 5.027 4.939 1.00 87.88 206 ALA A N 1
ATOM 1537 C CA . ALA A 1 206 ? -19.203 4.417 5.401 1.00 87.88 206 ALA A CA 1
ATOM 1538 C C . ALA A 1 206 ? -19.293 4.393 6.939 1.00 87.88 206 ALA A C 1
ATOM 1540 O O . ALA A 1 206 ? -20.333 4.740 7.500 1.00 87.88 206 ALA A O 1
ATOM 1541 N N . LEU A 1 207 ? -18.195 4.062 7.630 1.00 84.38 207 LEU A N 1
ATOM 1542 C CA . LEU A 1 207 ? -18.124 4.093 9.096 1.00 84.38 207 LEU A CA 1
ATOM 1543 C C . LEU A 1 207 ? -18.289 5.513 9.661 1.00 84.38 207 LEU A C 1
ATOM 1545 O O . LEU A 1 207 ? -18.996 5.697 10.653 1.00 84.38 207 LEU A O 1
ATOM 1549 N N . LEU A 1 208 ? -17.691 6.522 9.019 1.00 84.88 208 LEU A N 1
ATOM 1550 C CA . LEU A 1 208 ? -17.879 7.932 9.375 1.00 84.88 208 LEU A CA 1
ATOM 1551 C C . LEU A 1 208 ? -19.348 8.349 9.282 1.00 84.88 208 LEU A C 1
ATOM 1553 O O . LEU A 1 208 ? -19.883 8.950 10.217 1.00 84.88 208 LEU A O 1
ATOM 1557 N N . LEU A 1 209 ? -20.009 7.998 8.177 1.00 85.19 209 LEU A N 1
ATOM 1558 C CA . LEU A 1 209 ? -21.415 8.324 7.946 1.00 85.19 209 LEU A CA 1
ATOM 1559 C C . LEU A 1 209 ? -22.328 7.620 8.963 1.00 85.19 209 LEU A C 1
ATOM 1561 O O . LEU A 1 209 ? -23.222 8.248 9.533 1.00 85.19 209 LEU A O 1
ATOM 1565 N N . GLN A 1 210 ? -22.073 6.346 9.274 1.00 82.06 210 GLN A N 1
ATOM 1566 C CA . GLN A 1 210 ? -22.818 5.606 10.303 1.00 82.06 210 GLN A CA 1
ATOM 1567 C C . GLN A 1 210 ? -22.641 6.210 11.707 1.00 82.06 210 GLN A C 1
ATOM 1569 O O . GLN A 1 210 ? -23.611 6.326 12.468 1.00 82.06 210 GLN A O 1
ATOM 1574 N N . GLY A 1 211 ? -21.419 6.639 12.043 1.00 68.69 211 GLY A N 1
ATOM 1575 C CA . GLY A 1 211 ? -21.102 7.292 13.313 1.00 68.69 211 GLY A CA 1
ATOM 1576 C C . GLY A 1 211 ? -21.792 8.648 13.494 1.00 68.69 211 GLY A C 1
ATOM 1577 O O . GLY A 1 211 ? -22.185 8.988 14.612 1.00 68.69 211 GLY A O 1
ATOM 1578 N N . ASP A 1 212 ? -21.990 9.409 12.414 1.00 58.88 212 ASP A N 1
ATOM 1579 C CA . ASP A 1 212 ? -22.722 10.683 12.452 1.00 58.88 212 ASP A CA 1
ATOM 1580 C C . ASP A 1 212 ? -24.244 10.468 12.545 1.00 58.88 212 ASP A C 1
ATOM 1582 O O . ASP A 1 212 ? -24.942 11.174 13.276 1.00 58.88 212 ASP A O 1
ATOM 1586 N N . THR A 1 213 ? -24.756 9.420 11.892 1.00 56.19 213 THR A N 1
ATOM 1587 C CA . THR A 1 213 ? -26.186 9.063 11.926 1.00 56.19 213 THR A CA 1
ATOM 1588 C C . THR A 1 213 ? -26.624 8.610 13.325 1.00 56.19 213 THR A C 1
ATOM 1590 O O . THR A 1 213 ? -27.661 9.041 13.830 1.00 56.19 213 THR A O 1
ATOM 1593 N N . SER A 1 214 ? -25.793 7.814 14.006 1.00 52.56 214 SER A N 1
ATOM 1594 C CA . SER A 1 214 ? -26.081 7.304 15.357 1.00 52.56 214 SER A CA 1
ATOM 1595 C C . SER A 1 214 ? -26.127 8.414 16.419 1.00 52.56 214 SER A C 1
ATOM 1597 O O . SER A 1 214 ? -26.918 8.342 17.356 1.00 52.56 214 SER A O 1
ATOM 1599 N N . ARG A 1 215 ? -25.334 9.486 16.261 1.00 51.31 215 ARG A N 1
ATOM 1600 C CA . ARG A 1 215 ? -25.351 10.648 17.174 1.00 51.31 215 ARG A CA 1
ATOM 1601 C C . ARG A 1 215 ? -26.580 11.535 17.004 1.00 51.31 215 ARG A C 1
ATOM 1603 O O . ARG A 1 215 ? -26.987 12.172 17.969 1.00 51.31 215 ARG A O 1
ATOM 1610 N N . ARG A 1 216 ? -27.168 11.593 15.804 1.00 46.31 216 ARG A N 1
ATOM 1611 C CA . ARG A 1 216 ? -28.390 12.378 15.544 1.00 46.31 216 ARG A CA 1
ATOM 1612 C C . ARG A 1 216 ? -29.652 11.715 16.097 1.00 46.31 216 ARG A C 1
ATOM 1614 O O . ARG A 1 216 ? -30.628 12.409 16.353 1.00 46.31 216 ARG A O 1
ATOM 1621 N N . LEU A 1 217 ? -29.627 10.396 16.292 1.00 40.78 217 LEU A N 1
ATOM 1622 C CA . LEU A 1 217 ? -30.777 9.608 16.750 1.00 40.78 217 LEU A CA 1
ATOM 1623 C C . LEU A 1 217 ? -30.867 9.455 18.275 1.00 40.78 217 LEU A C 1
ATOM 1625 O O . LEU A 1 217 ? -31.919 9.070 18.778 1.00 40.78 217 LEU A O 1
ATOM 1629 N N . VAL A 1 218 ? -29.807 9.776 19.022 1.00 43.53 218 VAL A N 1
ATOM 1630 C CA . VAL A 1 218 ? -29.849 9.811 20.490 1.00 43.53 218 VAL A CA 1
ATOM 1631 C C . VAL A 1 218 ? -30.046 11.265 20.929 1.00 43.53 218 VAL A C 1
ATOM 1633 O O . VAL A 1 218 ? -29.072 12.023 20.943 1.00 43.53 218 VAL A O 1
ATOM 1636 N N . PRO A 1 219 ? -31.274 11.703 21.276 1.00 43.47 219 PRO A N 1
ATOM 1637 C CA . PRO A 1 219 ? -31.468 13.032 21.837 1.00 43.47 219 PRO A CA 1
ATOM 1638 C C . PRO A 1 219 ? -30.629 13.144 23.111 1.00 43.47 219 PRO A C 1
ATOM 1640 O O . PRO A 1 219 ? -30.689 12.275 23.986 1.00 43.47 219 PRO A O 1
ATOM 1643 N N . ARG A 1 220 ? -29.819 14.208 23.205 1.00 42.25 220 ARG A N 1
ATOM 1644 C CA . ARG A 1 220 ? -29.129 14.570 24.448 1.00 42.25 220 ARG A CA 1
ATOM 1645 C C . ARG A 1 220 ? -30.187 14.619 25.545 1.00 42.25 220 ARG A C 1
ATOM 1647 O O . ARG A 1 220 ? -31.056 15.484 25.504 1.00 42.25 220 ARG A O 1
ATOM 1654 N N . LYS A 1 221 ? -30.116 13.696 26.506 1.00 45.88 221 LYS A N 1
ATOM 1655 C CA . LYS A 1 221 ? -30.806 13.875 27.782 1.00 45.88 221 LYS A CA 1
ATOM 1656 C C . LYS A 1 221 ? -30.173 15.108 28.430 1.00 45.88 221 LYS A C 1
ATOM 1658 O O . LYS A 1 221 ? -29.022 15.043 28.855 1.00 45.88 221 LYS A O 1
ATOM 1663 N N . THR A 1 222 ? -30.880 16.229 28.324 1.00 50.38 222 THR A N 1
ATOM 1664 C CA . THR A 1 222 ? -30.644 17.475 29.063 1.00 50.38 222 THR A CA 1
ATOM 1665 C C . THR A 1 222 ? -30.868 17.260 30.543 1.00 50.38 222 THR A C 1
ATOM 1667 O O . THR A 1 222 ? -31.843 16.537 30.859 1.00 50.38 222 THR A O 1
#

Radius of gyration: 20.81 Å; Cα contacts (8 Å, |Δi|>4): 183; chains: 1; bounding box: 59×34×66 Å

Solvent-accessible surface area (backbone atoms only — not comparable to full-atom values): 11757 Å² total; per-residue (Å²): 108,64,71,60,39,46,38,40,41,47,38,46,48,46,44,64,74,68,45,42,51,55,46,34,34,75,74,40,68,37,57,67,72,57,26,53,57,59,49,60,49,35,63,52,30,17,51,50,29,30,51,57,45,55,61,44,59,80,76,48,57,69,72,57,48,48,51,50,45,31,52,32,32,51,49,28,25,53,52,41,49,52,48,29,55,50,46,50,52,50,50,53,54,51,56,54,49,60,68,54,56,76,74,60,79,95,78,78,92,71,76,75,75,63,40,59,59,53,42,53,52,50,52,50,51,51,30,54,29,29,28,30,44,39,34,55,50,52,42,56,60,53,53,48,54,65,74,52,71,76,42,83,64,48,61,56,52,50,52,51,49,54,51,49,31,52,51,52,35,52,52,47,53,56,52,42,59,61,36,52,75,41,90,70,16,59,38,56,50,40,48,54,43,28,53,36,34,49,53,37,25,52,51,42,49,52,52,51,52,52,58,55,53,57,57,71,72,52,76,78,86,124

Mean predicted aligned error: 8.52 Å

Nearest PDB structures (foldseek):
  6oop-assembly1_A  TM=6.887E-01  e=7.249E-01  Escherichia coli
  4zow-assembly1_A  TM=6.367E-01  e=5.440E-01  Escherichia coli K-12
  8u3d-assembly1_A  TM=7.094E-01  e=1.287E+00  Homo sapiens

Organism: NCBI:txid73025

InterPro domains:
  IPR036259 MFS transporter superfamily [G3DSA:1.20.1250.20] (1-216)
  IPR036259 MFS transporter superfamily [SSF103473] (2-208)

pLDDT: mean 79.39, std 14.7, range [36.12, 94.56]

Foldseek 3Di:
DLLLLLLLLLLLVLCLQPCQLVCCCVQLVDDSVVSVVLSVLLVVLLVVLQVVLVVVVVVDDPLVNLVLLLVLLVLLLVLLVVVLVVSVVSLVVVVVVVVVVVPDDPDDPDDPPVSVVVSVVVSVSSSSSSNSSSNSSVPSLVVLCVVVVPDPCSVVVVVVSVVVSVVSNVVLVVVLVVQVVDRSSVSVNSVSSSVSSVVSSVVSVVVSVVVVVVVVPDPPPD